Protein AF-A0A453S2B1-F1 (afdb_monomer_lite)

pLDDT: mean 84.28, std 10.95, range [45.28, 96.44]

Structure (mmCIF, N/CA/C/O backbone):
data_AF-A0A453S2B1-F1
#
_entry.id   AF-A0A453S2B1-F1
#
loop_
_atom_site.group_PDB
_atom_site.id
_atom_site.type_symbol
_atom_site.label_atom_id
_atom_site.label_alt_id
_atom_site.label_comp_id
_atom_site.label_asym_id
_atom_site.label_entity_id
_atom_site.label_seq_id
_atom_site.pdbx_PDB_ins_code
_atom_site.Cartn_x
_atom_site.Cartn_y
_atom_site.Cartn_z
_atom_site.occupancy
_atom_site.B_iso_or_equiv
_atom_site.auth_seq_id
_atom_site.auth_comp_id
_atom_site.auth_asym_id
_atom_site.auth_atom_id
_atom_site.pdbx_PDB_model_num
ATOM 1 N N . MET A 1 1 ? -32.111 -4.444 67.670 1.00 55.78 1 MET A N 1
ATOM 2 C CA . MET A 1 1 ? -31.820 -4.952 66.315 1.00 55.78 1 MET A CA 1
ATOM 3 C C . MET A 1 1 ? -30.456 -5.610 66.412 1.00 55.78 1 MET A C 1
ATOM 5 O O . MET A 1 1 ? -29.543 -4.936 66.865 1.00 55.78 1 MET A O 1
ATOM 9 N N . ASP A 1 2 ? -30.381 -6.913 66.157 1.00 78.00 2 ASP A N 1
ATOM 10 C CA . ASP A 1 2 ? -29.218 -7.758 66.465 1.00 78.00 2 ASP A CA 1
ATOM 11 C C . ASP A 1 2 ? -28.026 -7.463 65.533 1.00 78.00 2 ASP A C 1
ATOM 13 O O . ASP A 1 2 ? -28.225 -7.145 64.355 1.00 78.00 2 ASP A O 1
ATOM 17 N N . GLU A 1 3 ? -26.800 -7.535 66.048 1.00 75.06 3 GLU A N 1
ATOM 18 C CA . GLU A 1 3 ? -25.564 -7.152 65.339 1.00 75.06 3 GLU A CA 1
ATOM 19 C C . GLU A 1 3 ? -25.309 -8.058 64.119 1.00 75.06 3 GLU A C 1
ATOM 21 O O . GLU A 1 3 ? -24.915 -7.593 63.042 1.00 75.06 3 GLU A O 1
ATOM 26 N N . ASP A 1 4 ? -25.694 -9.330 64.233 1.00 77.88 4 ASP A N 1
ATOM 27 C CA . ASP A 1 4 ? -25.645 -10.312 63.149 1.00 77.88 4 ASP A CA 1
ATOM 28 C C . ASP A 1 4 ? -26.642 -10.002 62.021 1.00 77.88 4 ASP A C 1
ATOM 30 O O . ASP A 1 4 ? -26.318 -10.134 60.835 1.00 77.88 4 ASP A O 1
ATOM 34 N N . SER A 1 5 ? -27.837 -9.504 62.359 1.00 76.69 5 SER A N 1
ATOM 35 C CA . SER A 1 5 ? -28.835 -9.071 61.370 1.00 76.69 5 SER A CA 1
ATOM 36 C C . SER A 1 5 ? -28.344 -7.852 60.583 1.00 76.69 5 SER A C 1
ATOM 38 O O . SER A 1 5 ? -28.556 -7.761 59.368 1.00 76.69 5 SER A O 1
ATOM 40 N N . TRP A 1 6 ? -27.664 -6.918 61.254 1.00 76.06 6 TRP A N 1
ATOM 41 C CA . TRP A 1 6 ? -27.050 -5.755 60.612 1.00 76.06 6 TRP A CA 1
ATOM 42 C C . TRP A 1 6 ? -25.900 -6.151 59.684 1.00 76.06 6 TRP A C 1
ATOM 44 O O . TRP A 1 6 ? -25.873 -5.725 58.524 1.00 76.06 6 TRP A O 1
ATOM 54 N N . CYS A 1 7 ? -25.000 -7.024 60.141 1.00 79.31 7 CYS A N 1
ATOM 55 C CA . CYS A 1 7 ? -23.909 -7.556 59.324 1.00 79.31 7 CYS A CA 1
ATOM 56 C C . CYS A 1 7 ? -24.430 -8.291 58.080 1.00 79.31 7 CYS A C 1
ATOM 58 O O . CYS A 1 7 ? -23.902 -8.123 56.976 1.00 79.31 7 CYS A O 1
ATOM 60 N N . GLN A 1 8 ? -25.510 -9.063 58.219 1.00 77.38 8 GLN A N 1
ATOM 61 C CA . GLN A 1 8 ? -26.122 -9.775 57.102 1.00 77.38 8 GLN A CA 1
ATOM 62 C C . GLN A 1 8 ? -26.788 -8.822 56.094 1.00 77.38 8 GLN A C 1
ATOM 64 O O . GLN A 1 8 ? -26.677 -9.033 54.882 1.00 77.38 8 GLN A O 1
ATOM 69 N N . MET A 1 9 ? -27.436 -7.747 56.559 1.00 78.12 9 MET A N 1
ATOM 70 C CA . MET A 1 9 ? -27.972 -6.693 55.687 1.00 78.12 9 MET A CA 1
ATOM 71 C C . MET A 1 9 ? -26.870 -5.963 54.916 1.00 78.12 9 MET A C 1
ATOM 73 O O . MET A 1 9 ? -27.027 -5.725 53.715 1.00 78.12 9 MET A O 1
ATOM 77 N N . LEU A 1 10 ? -25.753 -5.642 55.573 1.00 76.75 10 LEU A N 1
ATOM 78 C CA . LEU A 1 10 ? -24.604 -4.995 54.935 1.00 76.75 10 LEU A CA 1
ATOM 79 C C . LEU A 1 10 ? -23.991 -5.887 53.852 1.00 76.75 10 LEU A C 1
ATOM 81 O O . LEU A 1 10 ? -23.791 -5.418 52.734 1.00 76.75 10 LEU A O 1
ATOM 85 N N . ARG A 1 11 ? -23.806 -7.186 54.127 1.00 77.00 11 ARG A N 1
ATOM 86 C CA . ARG A 1 11 ? -23.324 -8.162 53.131 1.00 77.00 11 ARG A CA 1
ATOM 87 C C . ARG A 1 11 ? -24.269 -8.308 51.936 1.00 77.00 11 ARG A C 1
ATOM 89 O O . ARG A 1 11 ? -23.821 -8.416 50.800 1.00 77.00 11 ARG A O 1
ATOM 96 N N . LYS A 1 12 ? -25.589 -8.287 52.158 1.00 78.06 12 LYS A N 1
ATOM 97 C CA . LYS A 1 12 ? -26.579 -8.320 51.064 1.00 78.06 12 LYS A CA 1
ATOM 98 C C . LYS A 1 12 ? -26.567 -7.041 50.224 1.00 78.06 12 LYS A C 1
ATOM 100 O O . LYS A 1 12 ? -26.821 -7.114 49.023 1.00 78.06 12 LYS A O 1
ATOM 105 N N . LYS A 1 13 ? -26.298 -5.881 50.835 1.00 77.00 13 LYS A N 1
ATOM 106 C CA . LYS A 1 13 ? -26.144 -4.610 50.113 1.00 77.00 13 LYS A CA 1
ATOM 107 C C . LYS A 1 13 ? -24.843 -4.568 49.315 1.00 77.00 13 LYS A C 1
ATOM 109 O O . LYS A 1 13 ? -24.899 -4.232 48.138 1.00 77.00 13 LYS A O 1
ATOM 114 N N . SER A 1 14 ? -23.713 -4.962 49.906 1.00 76.00 14 SER A N 1
ATOM 115 C CA . SER A 1 14 ? -22.420 -4.991 49.207 1.00 76.00 14 SER A CA 1
ATOM 116 C C . SER A 1 14 ? -22.425 -5.970 48.033 1.00 76.00 14 SER A C 1
ATOM 118 O O . SER A 1 14 ? -21.945 -5.640 46.958 1.00 76.00 14 SER A O 1
ATOM 120 N N . ALA A 1 15 ? -23.085 -7.122 48.181 1.00 79.31 15 ALA A N 1
ATOM 121 C CA . ALA A 1 15 ? -23.272 -8.094 47.106 1.00 79.31 15 ALA A CA 1
ATOM 122 C C . ALA A 1 15 ? -23.940 -7.507 45.847 1.00 79.31 15 ALA A C 1
ATOM 124 O O . ALA A 1 15 ? -23.671 -7.978 44.746 1.00 79.31 15 ALA A O 1
ATOM 125 N N . LYS A 1 16 ? -24.805 -6.494 45.998 1.00 81.75 16 LYS A N 1
ATOM 126 C CA . LYS A 1 16 ? -25.505 -5.817 44.893 1.00 81.75 16 LYS A CA 1
ATOM 127 C C . LYS A 1 16 ? -24.783 -4.565 44.386 1.00 81.75 16 LYS A C 1
ATOM 129 O O . LYS A 1 16 ? -25.280 -3.932 43.458 1.00 81.75 16 LYS A O 1
ATOM 134 N N . ALA A 1 17 ? -23.661 -4.188 44.998 1.00 84.38 17 ALA A N 1
ATOM 135 C CA . ALA A 1 17 ? -22.908 -3.012 44.593 1.00 84.38 17 ALA A CA 1
ATOM 136 C C . ALA A 1 17 ? -22.312 -3.208 43.186 1.00 84.38 17 ALA A C 1
ATOM 138 O O . ALA A 1 17 ? -21.922 -4.334 42.856 1.00 84.38 17 ALA A O 1
ATOM 139 N N . PRO A 1 18 ? -22.229 -2.139 42.370 1.00 87.38 18 PRO A N 1
ATOM 140 C CA . PRO A 1 18 ? -21.480 -2.140 41.116 1.00 87.38 18 PRO A CA 1
ATOM 141 C C . PRO A 1 18 ? -20.076 -2.722 41.306 1.00 87.38 18 PRO A C 1
ATOM 143 O O . PRO A 1 18 ? -19.357 -2.285 42.200 1.00 87.38 18 PRO A O 1
ATOM 146 N N . ALA A 1 19 ? -19.676 -3.685 40.474 1.00 87.94 19 ALA A N 1
ATOM 147 C CA . ALA A 1 19 ? -18.365 -4.327 40.596 1.00 87.94 19 ALA A CA 1
ATOM 148 C C . ALA A 1 19 ? -17.567 -4.323 39.292 1.00 87.94 19 ALA A C 1
ATOM 150 O O . ALA A 1 19 ? -16.383 -3.990 39.299 1.00 87.94 19 ALA A O 1
ATOM 151 N N . CYS A 1 20 ? -18.193 -4.666 38.167 1.00 90.44 20 CYS A N 1
ATOM 152 C CA . CYS A 1 20 ? -17.521 -4.659 36.872 1.00 90.44 20 CYS A CA 1
ATOM 153 C C . CYS A 1 20 ? -18.445 -4.201 35.744 1.00 90.44 20 CYS A C 1
ATOM 155 O O . CYS A 1 20 ? -19.669 -4.179 35.881 1.00 90.44 20 CYS A O 1
ATOM 157 N N . ILE A 1 21 ? -17.832 -3.802 34.633 1.00 91.94 21 ILE A N 1
ATOM 158 C CA . ILE A 1 21 ? -18.526 -3.472 33.391 1.00 91.94 21 ILE A CA 1
ATOM 159 C C . ILE A 1 21 ? -18.353 -4.660 32.449 1.00 91.94 21 ILE A C 1
ATOM 161 O O . ILE A 1 21 ? -17.235 -5.135 32.251 1.00 91.94 21 ILE A O 1
ATOM 165 N N . GLU A 1 22 ? -19.455 -5.122 31.876 1.00 89.75 22 GLU A N 1
ATOM 166 C CA . GLU A 1 22 ? -19.466 -6.117 30.810 1.00 89.75 22 GLU A CA 1
ATOM 167 C C . GLU A 1 22 ? -19.951 -5.452 29.523 1.00 89.75 22 GLU A C 1
ATOM 169 O O . GLU A 1 22 ? -21.008 -4.818 29.507 1.00 89.75 22 GLU A O 1
ATOM 174 N N . VAL A 1 23 ? -19.184 -5.609 28.446 1.00 89.00 23 VAL A N 1
ATOM 175 C CA . VAL A 1 23 ? -19.615 -5.231 27.099 1.00 89.00 23 VAL A CA 1
ATOM 176 C C . VAL A 1 23 ? -20.288 -6.438 26.466 1.00 89.00 23 VAL A C 1
ATOM 178 O O . VAL A 1 23 ? -19.690 -7.511 26.375 1.00 89.00 23 VAL A O 1
ATOM 181 N N . LEU A 1 24 ? -21.542 -6.262 26.070 1.00 84.56 24 LEU A N 1
ATOM 182 C CA . LEU A 1 24 ? -22.372 -7.348 25.579 1.00 84.56 24 LEU A CA 1
ATOM 183 C C . LEU A 1 24 ? -21.980 -7.708 24.148 1.00 84.56 24 LEU A C 1
ATOM 185 O O . LEU A 1 24 ? -21.836 -6.830 23.298 1.00 84.56 24 LEU A O 1
ATOM 189 N N . ARG A 1 25 ? -21.835 -9.010 23.893 1.00 77.50 25 ARG A N 1
ATOM 190 C CA . ARG A 1 25 ? -21.525 -9.558 22.565 1.00 77.50 25 ARG A CA 1
ATOM 191 C C . ARG A 1 25 ? -22.792 -10.085 21.905 1.00 77.50 25 ARG A C 1
ATOM 193 O O . ARG A 1 25 ? -23.673 -10.605 22.587 1.00 77.50 25 ARG A O 1
ATOM 200 N N . ASN A 1 26 ? -22.862 -10.051 20.575 1.00 68.56 26 ASN A N 1
ATOM 201 C CA . ASN A 1 26 ? -24.027 -10.571 19.839 1.00 68.56 26 ASN A CA 1
ATOM 202 C C . ASN A 1 26 ? -24.278 -12.075 20.104 1.00 68.56 26 ASN A C 1
ATOM 204 O O . ASN A 1 26 ? -25.409 -12.553 20.081 1.00 68.56 26 ASN A O 1
ATOM 208 N N . SER A 1 27 ? -23.233 -12.836 20.454 1.00 60.56 27 SER A N 1
ATOM 209 C CA . SER A 1 27 ? -23.362 -14.244 20.859 1.00 60.56 27 SER A CA 1
ATOM 210 C C . SER A 1 27 ? -24.164 -14.467 22.152 1.00 60.56 27 SER A C 1
ATOM 212 O O . SER A 1 27 ? -24.462 -15.616 22.473 1.00 60.56 27 SER A O 1
ATOM 214 N N . GLN A 1 28 ? -24.513 -13.403 22.887 1.00 56.16 28 GLN A N 1
ATOM 215 C CA . GLN A 1 28 ? -25.278 -13.451 24.140 1.00 56.16 28 GLN A CA 1
ATOM 216 C C . GLN A 1 28 ? -26.811 -13.365 23.945 1.00 56.16 28 GLN A C 1
ATOM 218 O O . GLN A 1 28 ? -27.552 -13.336 24.932 1.00 56.16 28 GLN A O 1
ATOM 223 N N . GLY A 1 29 ? -27.291 -13.391 22.692 1.00 50.53 29 GLY A N 1
ATOM 224 C CA . GLY A 1 29 ? -28.677 -13.720 22.336 1.00 50.53 29 GLY A CA 1
ATOM 225 C C . GLY A 1 29 ? -29.393 -12.681 21.464 1.00 50.53 29 GLY A C 1
ATOM 226 O O . GLY A 1 29 ? -29.207 -11.477 21.622 1.00 50.53 29 GLY A O 1
ATOM 227 N N . ASN A 1 30 ? -30.298 -13.170 20.604 1.00 57.97 30 ASN A N 1
ATOM 228 C CA . ASN A 1 30 ? -31.212 -12.387 19.748 1.00 57.97 30 ASN A CA 1
ATOM 229 C C . ASN A 1 30 ? -32.101 -11.377 20.515 1.00 57.97 30 ASN A C 1
ATOM 231 O O . ASN A 1 30 ? -32.771 -10.559 19.890 1.00 57.97 30 ASN A O 1
ATOM 235 N N . ASP A 1 31 ? -32.115 -11.420 21.851 1.00 59.22 31 ASP A N 1
ATOM 236 C CA . ASP A 1 31 ? -32.952 -10.606 22.741 1.00 59.22 31 ASP A CA 1
ATOM 237 C C . ASP A 1 31 ? -32.774 -9.088 22.561 1.00 59.22 31 ASP A C 1
ATOM 239 O O . ASP A 1 31 ? -33.706 -8.324 22.818 1.00 59.22 31 ASP A O 1
ATOM 243 N N . LEU A 1 32 ? -31.591 -8.633 22.139 1.00 65.31 32 LEU A N 1
ATOM 244 C CA . LEU A 1 32 ? -31.270 -7.206 21.997 1.00 65.31 32 LEU A CA 1
ATOM 245 C C . LEU A 1 32 ? -31.274 -6.710 20.544 1.00 65.31 32 LEU A C 1
ATOM 247 O O . LEU A 1 32 ? -31.108 -5.513 20.338 1.00 65.31 32 LEU A O 1
ATOM 251 N N . ALA A 1 33 ? -31.477 -7.602 19.561 1.00 64.19 33 ALA A N 1
ATOM 252 C CA . ALA A 1 33 ? -31.461 -7.285 18.127 1.00 64.19 33 ALA A CA 1
ATOM 253 C C . ALA A 1 33 ? -30.270 -6.393 17.699 1.00 64.19 33 ALA A C 1
ATOM 255 O O . ALA A 1 33 ? -30.431 -5.456 16.919 1.00 64.19 33 ALA A O 1
ATOM 256 N N . ILE A 1 34 ? -29.075 -6.664 18.240 1.00 67.69 34 ILE A N 1
ATOM 257 C CA . ILE A 1 34 ? -27.869 -5.875 17.961 1.00 67.69 34 ILE A CA 1
ATOM 258 C C . ILE A 1 34 ? -27.392 -6.182 16.537 1.00 67.69 34 ILE A C 1
ATOM 260 O O . ILE A 1 34 ? -27.190 -7.343 16.173 1.00 67.69 34 ILE A O 1
ATOM 264 N N . ASP A 1 35 ? -27.191 -5.136 15.736 1.00 67.81 35 ASP A N 1
ATOM 265 C CA . ASP A 1 35 ? -26.682 -5.225 14.363 1.00 67.81 35 ASP A CA 1
ATOM 266 C C . ASP A 1 35 ? -25.168 -5.510 14.353 1.00 67.81 35 ASP A C 1
ATOM 268 O O . ASP A 1 35 ? -24.345 -4.622 14.127 1.00 67.81 35 ASP A O 1
ATOM 272 N N . GLY A 1 36 ? -24.797 -6.755 14.670 1.00 70.38 36 GLY A N 1
ATOM 273 C CA . GLY A 1 36 ? -23.414 -7.239 14.669 1.00 70.38 36 GLY A CA 1
ATOM 274 C C . GLY A 1 36 ? -22.707 -7.175 16.027 1.00 70.38 36 GLY A C 1
ATOM 275 O O . GLY A 1 36 ? -23.283 -6.805 17.044 1.00 70.38 36 GLY A O 1
ATOM 276 N N . ASP A 1 37 ? -21.438 -7.589 16.050 1.00 75.62 37 ASP A N 1
ATOM 277 C CA . ASP A 1 37 ? -20.583 -7.556 17.243 1.00 75.62 37 ASP A CA 1
ATOM 278 C C . ASP A 1 37 ? -19.309 -6.765 16.955 1.00 75.62 37 ASP A C 1
ATOM 280 O O . ASP A 1 37 ? -18.757 -6.822 15.848 1.00 75.62 37 ASP A O 1
ATOM 284 N N . VAL A 1 38 ? -18.819 -6.042 17.960 1.00 79.00 38 VAL A N 1
ATOM 285 C CA . VAL A 1 38 ? -17.515 -5.396 17.847 1.00 79.00 38 VAL A CA 1
ATOM 286 C C . VAL A 1 38 ? -16.454 -6.487 17.973 1.00 79.00 38 VAL A C 1
ATOM 288 O O . VAL A 1 38 ? -16.475 -7.257 18.933 1.00 79.00 38 VAL A O 1
ATOM 291 N N . PRO A 1 39 ? -15.491 -6.574 17.041 1.00 83.19 39 PRO A N 1
ATOM 292 C CA . PRO A 1 39 ? -14.480 -7.623 17.040 1.00 83.19 39 PRO A CA 1
ATOM 293 C C . PRO A 1 39 ? -13.377 -7.331 18.073 1.00 83.19 39 PRO A C 1
ATOM 295 O O . PRO A 1 39 ? -12.204 -7.196 17.725 1.00 83.19 39 PRO A O 1
ATOM 298 N N . PHE A 1 40 ? -13.745 -7.214 19.350 1.00 84.38 40 PHE A N 1
ATOM 299 C CA . PHE A 1 40 ? -12.795 -7.038 20.442 1.00 84.38 40 PHE A CA 1
ATOM 300 C C . PHE A 1 40 ? -11.788 -8.185 20.474 1.00 84.38 40 PHE A C 1
ATOM 302 O O . PHE A 1 40 ? -12.128 -9.340 20.213 1.00 84.38 40 PHE A O 1
ATOM 309 N N . GLU A 1 41 ? -10.543 -7.834 20.785 1.00 85.62 41 GLU A N 1
ATOM 310 C CA . GLU A 1 41 ? -9.388 -8.731 20.888 1.00 85.62 41 GLU A CA 1
ATOM 311 C C . GLU A 1 41 ? -9.025 -9.423 19.563 1.00 85.62 41 GLU A C 1
ATOM 313 O O . GLU A 1 41 ? -8.238 -10.369 19.543 1.00 85.62 41 GLU A O 1
ATOM 318 N N . LYS A 1 42 ? -9.567 -8.941 18.436 1.00 88.62 42 LYS A N 1
ATOM 319 C CA . LYS A 1 42 ? -9.271 -9.454 17.096 1.00 88.62 42 LYS A CA 1
ATOM 320 C C . LYS A 1 42 ? -8.468 -8.455 16.269 1.00 88.62 42 LYS A C 1
ATOM 322 O O . LYS A 1 42 ? -8.436 -7.249 16.529 1.00 88.62 42 LYS A O 1
ATOM 327 N N . VAL A 1 43 ? -7.846 -8.998 15.225 1.00 91.75 43 VAL A N 1
ATOM 328 C CA . VAL A 1 43 ? -7.200 -8.232 14.160 1.00 91.75 43 VAL A CA 1
ATOM 329 C C . VAL A 1 43 ? -8.169 -8.111 12.987 1.00 91.75 43 VAL A C 1
ATOM 331 O O . VAL A 1 43 ? -8.620 -9.120 12.446 1.00 91.75 43 VAL A O 1
ATOM 334 N N . ILE A 1 44 ? -8.468 -6.884 12.577 1.00 92.44 44 ILE A N 1
ATOM 335 C CA . ILE A 1 44 ? -9.357 -6.564 11.454 1.00 92.44 44 ILE A CA 1
ATOM 336 C C . ILE A 1 44 ? -8.628 -5.730 10.405 1.00 92.44 44 ILE A C 1
ATOM 338 O O . ILE A 1 44 ? -7.637 -5.073 10.708 1.00 92.44 44 ILE A O 1
ATOM 342 N N . ALA A 1 45 ? -9.098 -5.764 9.160 1.00 92.56 45 ALA A N 1
ATOM 343 C CA . ALA A 1 45 ? -8.574 -4.898 8.108 1.00 92.56 45 ALA A CA 1
ATOM 344 C C . ALA A 1 45 ? -9.170 -3.485 8.206 1.00 92.56 45 ALA A C 1
ATOM 346 O O . ALA A 1 45 ? -10.291 -3.309 8.688 1.00 92.56 45 ALA A O 1
ATOM 347 N N . ALA A 1 46 ? -8.433 -2.490 7.721 1.00 92.19 46 ALA A N 1
ATOM 348 C CA . ALA A 1 46 ? -8.928 -1.130 7.597 1.00 92.19 46 ALA A CA 1
ATOM 349 C C . ALA A 1 46 ? -10.191 -1.080 6.718 1.00 92.19 46 ALA A C 1
ATOM 351 O O . ALA A 1 46 ? -10.296 -1.793 5.716 1.00 92.19 46 ALA A O 1
ATOM 352 N N . GLY A 1 47 ? -11.155 -0.250 7.111 1.00 89.31 47 GLY A N 1
ATOM 353 C CA . GLY A 1 47 ? -12.474 -0.183 6.478 1.00 89.31 47 GLY A CA 1
ATOM 354 C C . GLY A 1 47 ? -13.480 -1.210 6.995 1.00 89.31 47 GLY A C 1
ATOM 355 O O . GLY A 1 47 ? -14.541 -1.369 6.401 1.00 89.31 47 GLY A O 1
ATOM 356 N N . TYR A 1 48 ? -13.172 -1.923 8.082 1.00 88.31 48 TYR A N 1
ATOM 357 C CA . TYR A 1 48 ? -14.109 -2.861 8.695 1.00 88.31 48 TYR A CA 1
ATOM 358 C C . TYR A 1 48 ? -15.417 -2.173 9.114 1.00 88.31 48 TYR A C 1
ATOM 360 O O . TYR A 1 48 ? -15.405 -1.161 9.823 1.00 88.31 48 TYR A O 1
ATOM 368 N N . ASN A 1 49 ? -16.539 -2.785 8.737 1.00 84.38 49 ASN A N 1
ATOM 369 C CA . ASN A 1 49 ? -17.872 -2.343 9.131 1.00 84.38 49 ASN A CA 1
ATOM 370 C C . ASN A 1 4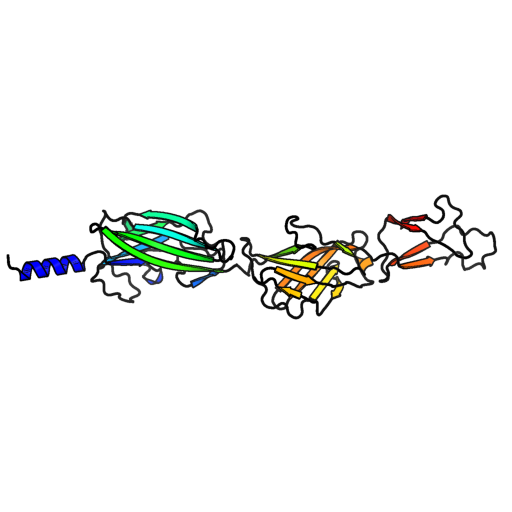9 ? -18.135 -2.726 10.589 1.00 84.38 49 ASN A C 1
ATOM 372 O O . ASN A 1 49 ? -18.305 -3.898 10.919 1.00 84.38 49 ASN A O 1
ATOM 376 N N . HIS A 1 50 ? -18.140 -1.729 11.466 1.00 83.69 50 HIS A N 1
ATOM 377 C CA . HIS A 1 50 ? -18.471 -1.904 12.876 1.00 83.69 50 HIS A CA 1
ATOM 378 C C . HIS A 1 50 ? -19.991 -1.942 13.089 1.00 83.69 50 HIS A C 1
ATOM 380 O O . HIS A 1 50 ? -20.727 -1.377 12.276 1.00 83.69 50 HIS A O 1
ATOM 386 N N . PRO A 1 51 ? -20.476 -2.552 14.186 1.00 83.06 51 PRO A N 1
ATOM 387 C CA . P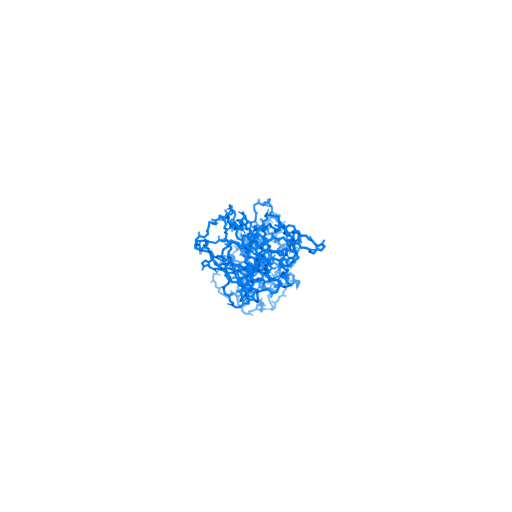RO A 1 51 ? -21.879 -2.422 14.562 1.00 83.06 51 PRO A CA 1
ATOM 388 C C . PRO A 1 51 ? -22.235 -0.953 14.814 1.00 83.06 51 PRO A C 1
ATOM 390 O O . PRO A 1 51 ? -21.378 -0.135 15.165 1.00 83.06 51 PRO A O 1
ATOM 393 N N . ARG A 1 52 ? -23.513 -0.609 14.654 1.00 83.75 52 ARG A N 1
ATOM 394 C CA . ARG A 1 52 ? -24.010 0.758 14.902 1.00 83.75 52 ARG A CA 1
ATOM 395 C C . ARG A 1 52 ? -23.933 1.140 16.376 1.00 83.75 52 ARG A C 1
ATOM 397 O O . ARG A 1 52 ? -23.713 2.299 16.724 1.00 83.75 52 ARG A O 1
ATOM 404 N N . GLU A 1 53 ? -24.106 0.153 17.246 1.00 86.81 53 GLU A N 1
ATOM 405 C CA . GLU A 1 53 ? -24.224 0.360 18.679 1.00 86.81 53 GLU A CA 1
ATOM 406 C C . GLU A 1 53 ? -23.331 -0.610 19.445 1.00 86.81 53 GLU A C 1
ATOM 408 O O . GLU A 1 53 ? -23.184 -1.775 19.081 1.00 86.81 53 GLU A O 1
ATOM 413 N N . ILE A 1 54 ? -22.744 -0.112 20.530 1.00 89.12 54 ILE A N 1
ATOM 414 C CA . ILE A 1 54 ? -22.108 -0.926 21.560 1.00 89.12 54 ILE A CA 1
ATOM 415 C C . ILE A 1 54 ? -22.983 -0.852 22.797 1.00 89.12 54 ILE A C 1
ATOM 417 O O . ILE A 1 54 ? -23.312 0.242 23.260 1.00 89.12 54 ILE A O 1
ATOM 421 N N . ILE A 1 55 ? -23.322 -2.009 23.357 1.00 89.44 55 ILE A N 1
ATOM 422 C CA . ILE A 1 55 ? -24.118 -2.090 24.577 1.00 89.44 55 ILE A CA 1
ATOM 423 C C . ILE A 1 55 ? -23.244 -2.614 25.708 1.00 89.44 55 ILE A C 1
ATOM 425 O O . ILE A 1 55 ? -22.580 -3.640 25.576 1.00 89.44 55 ILE A O 1
ATOM 429 N N . ALA A 1 56 ? -23.256 -1.911 26.834 1.00 91.62 56 ALA A N 1
ATOM 430 C CA . ALA A 1 56 ? -22.573 -2.322 28.048 1.00 91.62 56 ALA A CA 1
ATOM 431 C C . ALA A 1 56 ? -23.534 -2.339 29.240 1.00 91.62 56 ALA A C 1
ATOM 433 O O . ALA A 1 56 ? -24.544 -1.632 29.268 1.00 91.62 56 ALA A O 1
ATOM 434 N N . VAL A 1 57 ? -23.207 -3.150 30.241 1.00 91.50 57 VAL A N 1
ATOM 435 C CA . VAL A 1 57 ? -23.949 -3.263 31.499 1.00 91.50 57 VAL A CA 1
ATOM 436 C C . VAL A 1 57 ? -23.000 -3.245 32.682 1.00 91.50 57 VAL A C 1
ATOM 438 O O . VAL A 1 57 ? -21.834 -3.623 32.582 1.00 91.50 57 VAL A O 1
ATOM 441 N N . ILE A 1 58 ? -23.523 -2.833 33.832 1.00 91.56 58 ILE A N 1
ATOM 442 C CA . ILE A 1 58 ? -22.820 -2.942 35.107 1.00 91.56 58 ILE A CA 1
ATOM 443 C C . ILE A 1 58 ? -23.284 -4.224 35.793 1.00 91.56 58 ILE A C 1
ATOM 445 O O . ILE A 1 58 ? -24.485 -4.433 36.003 1.00 91.56 58 ILE A O 1
ATOM 449 N N . ARG A 1 59 ? -22.328 -5.070 36.172 1.00 89.88 59 ARG A N 1
ATOM 450 C CA . ARG A 1 59 ? -22.572 -6.291 36.935 1.00 89.88 59 ARG A CA 1
ATOM 451 C C . ARG A 1 59 ? -22.296 -6.061 38.423 1.00 89.88 59 ARG A C 1
ATOM 453 O O . ARG A 1 59 ? -21.307 -5.402 38.767 1.00 89.88 59 ARG A O 1
ATOM 460 N N . PRO A 1 60 ? -23.162 -6.578 39.310 1.00 89.19 60 PRO A N 1
ATOM 461 C CA . PRO A 1 60 ? -22.945 -6.517 40.746 1.00 89.19 60 PRO A CA 1
ATOM 462 C C . PRO A 1 60 ? -21.875 -7.517 41.206 1.00 89.19 60 PRO A C 1
ATOM 464 O O . PRO A 1 60 ? -21.564 -8.476 40.502 1.00 89.19 60 PRO A O 1
ATOM 467 N N . GLN A 1 61 ? -21.350 -7.340 42.418 1.00 83.44 61 GLN A N 1
ATOM 468 C CA . GLN A 1 61 ? -20.279 -8.189 42.961 1.00 83.44 61 GLN A CA 1
ATOM 469 C C . GLN A 1 61 ? -20.661 -9.669 43.121 1.00 83.44 61 GLN A C 1
ATOM 471 O O . GLN A 1 61 ? -19.803 -10.545 43.065 1.00 83.44 61 GLN A O 1
ATOM 476 N N . ASN A 1 62 ? -21.946 -9.963 43.314 1.00 80.75 62 ASN A N 1
ATOM 477 C CA . ASN A 1 62 ? -22.457 -11.328 43.416 1.00 80.75 62 ASN A CA 1
ATOM 478 C C . ASN A 1 62 ? -22.801 -11.977 42.069 1.00 80.75 62 ASN A C 1
ATOM 480 O O . ASN A 1 62 ? -23.329 -13.092 42.064 1.00 80.75 62 ASN A O 1
ATOM 484 N N . ALA A 1 63 ? -22.551 -11.295 40.950 1.00 76.12 63 ALA A N 1
ATOM 485 C CA . ALA A 1 63 ? -22.687 -11.901 39.641 1.00 76.12 63 ALA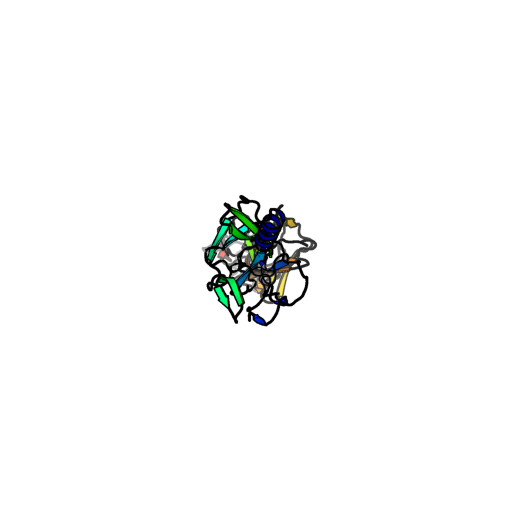 A CA 1
ATOM 486 C C . ALA A 1 63 ? -21.638 -13.009 39.512 1.00 76.12 63 ALA A C 1
ATOM 488 O O . ALA A 1 63 ? -20.437 -12.753 39.461 1.00 76.12 63 ALA A O 1
ATOM 489 N N . THR A 1 64 ? -22.087 -14.260 39.468 1.00 61.88 64 THR A N 1
ATOM 490 C CA . THR A 1 64 ? -21.226 -15.352 39.018 1.00 61.88 64 THR A CA 1
ATOM 491 C C . THR A 1 64 ? -21.014 -15.127 37.528 1.00 61.88 64 THR A C 1
ATOM 493 O O . THR A 1 64 ? -21.994 -15.044 36.790 1.00 61.88 64 THR A O 1
ATOM 496 N N . THR A 1 65 ? -19.767 -14.975 37.082 1.00 53.72 65 THR A N 1
ATOM 497 C CA . THR A 1 65 ? -19.412 -14.875 35.661 1.00 53.72 65 THR A CA 1
ATOM 498 C C . THR A 1 65 ? -19.779 -16.184 34.959 1.00 53.72 65 THR A C 1
ATOM 500 O O . THR A 1 65 ? -18.954 -17.073 34.777 1.00 53.72 65 THR A O 1
ATOM 503 N N . CYS A 1 66 ? -21.057 -16.354 34.622 1.00 45.28 66 CYS A N 1
ATOM 504 C CA . CYS A 1 66 ? -21.538 -17.502 33.874 1.00 45.28 66 CYS A CA 1
ATOM 505 C C . CYS A 1 66 ? -21.234 -17.280 32.397 1.00 45.28 66 CYS A C 1
ATOM 507 O O . CYS A 1 66 ? -21.778 -16.382 31.761 1.00 45.28 66 CYS A O 1
ATOM 509 N N . SER A 1 67 ? -20.386 -18.150 31.856 1.00 46.97 67 SER A N 1
ATOM 510 C CA . SER A 1 67 ? -20.055 -18.312 30.438 1.00 46.97 67 SER A CA 1
ATOM 511 C C . SER A 1 67 ? -21.223 -18.865 29.604 1.00 46.97 67 SER A C 1
ATOM 513 O O . SER A 1 67 ? -21.017 -19.613 28.649 1.00 46.97 67 SER A O 1
ATOM 515 N N . THR A 1 68 ? -22.467 -18.551 29.968 1.00 48.75 68 THR A N 1
ATOM 516 C CA . THR A 1 68 ? -23.651 -18.976 29.221 1.00 48.75 68 THR A CA 1
ATOM 517 C C . THR A 1 68 ? -23.958 -17.962 28.126 1.00 48.75 68 THR A C 1
ATOM 519 O O . THR A 1 68 ? -23.957 -16.761 28.373 1.00 48.75 68 THR A O 1
ATOM 522 N N . SER A 1 69 ? -24.289 -18.439 26.926 1.00 53.50 69 SER A N 1
ATOM 523 C CA . SER A 1 69 ? -24.675 -17.634 25.753 1.00 53.50 69 SER A CA 1
ATOM 524 C C . SER A 1 69 ? -26.001 -16.869 25.906 1.00 53.50 69 SER A C 1
ATOM 526 O O . SER A 1 69 ? -26.540 -16.374 24.924 1.00 53.50 69 SER A O 1
ATOM 528 N N . LEU A 1 70 ? -26.565 -16.814 27.113 1.00 62.59 70 LEU A N 1
ATOM 529 C CA . LEU A 1 70 ? -27.817 -16.141 27.432 1.00 62.59 70 LEU A CA 1
ATOM 530 C C . LEU A 1 70 ? -27.545 -15.043 2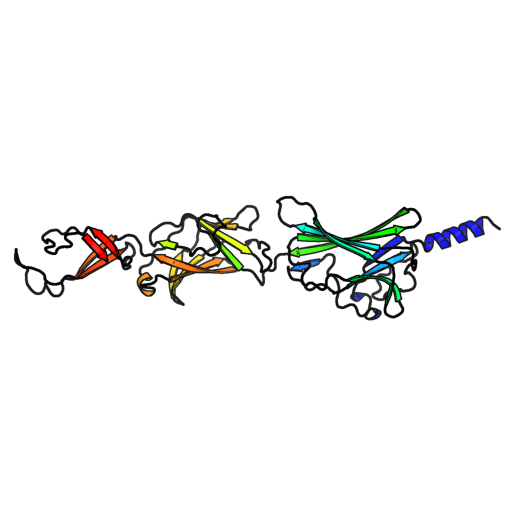8.452 1.00 62.59 70 LEU A C 1
ATOM 532 O O . LEU A 1 70 ? -26.932 -15.274 29.496 1.00 62.59 70 LEU A O 1
ATOM 536 N N . LEU A 1 71 ? -28.039 -13.852 28.146 1.00 70.62 71 LEU A N 1
ATOM 537 C CA . LEU A 1 71 ? -27.886 -12.674 28.979 1.00 70.62 71 LEU A CA 1
ATOM 538 C C . LEU A 1 71 ? -28.671 -12.824 30.296 1.00 70.62 71 LEU A C 1
ATOM 540 O O . LEU A 1 71 ? -29.900 -12.730 30.311 1.00 70.62 71 LEU A O 1
ATOM 544 N N . ASP A 1 72 ? -27.982 -13.041 31.426 1.00 74.88 72 ASP A N 1
ATOM 545 C CA . ASP A 1 72 ? -28.651 -13.116 32.735 1.00 74.88 72 ASP A CA 1
ATOM 546 C C . ASP A 1 72 ? -29.078 -11.713 33.200 1.00 74.88 72 ASP A C 1
ATOM 548 O O . ASP A 1 72 ? -28.296 -10.925 33.746 1.00 74.88 72 ASP A O 1
ATOM 552 N N . LYS A 1 73 ? -30.359 -11.406 32.970 1.00 78.25 73 LYS A N 1
ATOM 553 C CA . LYS A 1 73 ? -31.013 -10.129 33.299 1.00 78.25 73 LYS A CA 1
ATOM 554 C C . LYS A 1 73 ? -31.101 -9.874 34.811 1.00 78.25 73 LYS A C 1
ATOM 556 O O . LYS A 1 73 ? -31.356 -8.740 35.216 1.00 78.25 73 LYS A O 1
ATOM 561 N N . ARG A 1 74 ? -30.907 -10.896 35.662 1.00 79.56 74 ARG A N 1
ATOM 562 C CA . ARG A 1 74 ? -31.006 -10.768 37.132 1.00 79.56 74 ARG A CA 1
ATOM 563 C C . ARG A 1 74 ? -29.827 -10.012 37.731 1.00 79.56 74 ARG A C 1
ATOM 565 O O . ARG A 1 74 ? -29.985 -9.367 38.765 1.00 79.56 74 ARG A O 1
ATOM 572 N N . TYR A 1 75 ? -28.675 -10.064 37.069 1.00 84.06 75 TYR A N 1
ATOM 573 C CA . TYR A 1 75 ? -27.428 -9.462 37.532 1.00 84.06 75 TYR A CA 1
ATOM 574 C C . TYR A 1 75 ? -27.073 -8.212 36.725 1.00 84.06 75 TYR A C 1
ATOM 576 O O . TYR A 1 75 ? -25.940 -8.067 36.281 1.00 84.06 75 TYR A O 1
ATOM 584 N N . ILE A 1 76 ? -28.037 -7.323 36.493 1.00 86.94 76 ILE A N 1
ATOM 585 C CA . ILE A 1 76 ? -27.793 -6.002 35.896 1.00 86.94 76 ILE A CA 1
ATOM 586 C C . ILE A 1 76 ? -28.120 -4.951 36.949 1.00 86.94 76 ILE A C 1
ATOM 588 O O . ILE A 1 76 ? -29.228 -4.937 37.494 1.00 86.94 76 ILE A O 1
ATOM 592 N N . VAL A 1 77 ? -27.154 -4.084 37.248 1.00 87.38 77 VAL A N 1
ATOM 593 C CA . VAL A 1 77 ? -27.377 -2.950 38.147 1.00 87.38 77 VAL A CA 1
ATOM 594 C C . VAL A 1 77 ? -28.249 -1.914 37.439 1.00 87.38 77 VAL A C 1
ATOM 596 O O . VAL A 1 77 ? -27.965 -1.507 36.316 1.00 87.38 77 VAL A O 1
ATOM 599 N N . LYS A 1 78 ? -29.319 -1.492 38.115 1.00 87.75 78 LYS A N 1
ATOM 600 C CA . LYS A 1 78 ? -30.273 -0.484 37.646 1.00 87.75 78 LYS A CA 1
ATOM 601 C C . LYS A 1 78 ? -30.175 0.711 38.592 1.00 87.75 78 LYS A C 1
ATOM 603 O O . LYS A 1 78 ? -30.803 0.697 39.647 1.00 87.75 78 LYS A O 1
ATOM 608 N N . ASP A 1 79 ? -29.314 1.666 38.265 1.00 85.88 79 ASP A N 1
ATOM 609 C CA . ASP A 1 79 ? -29.129 2.900 39.035 1.00 85.88 79 ASP A CA 1
ATOM 610 C C . ASP A 1 79 ? -29.088 4.083 38.062 1.00 85.88 79 ASP A C 1
ATOM 612 O O . ASP A 1 79 ? -28.089 4.288 37.373 1.00 85.88 79 ASP A O 1
ATOM 616 N N . ASP A 1 80 ? -30.191 4.831 37.993 1.00 84.44 80 ASP A N 1
ATOM 617 C CA . ASP A 1 80 ? -30.394 5.935 37.043 1.00 84.44 80 ASP A CA 1
ATOM 618 C C . ASP A 1 80 ? -29.502 7.158 37.330 1.00 84.44 80 ASP A C 1
ATOM 620 O O . ASP A 1 80 ? -29.370 8.046 36.480 1.00 84.44 80 ASP A O 1
ATOM 624 N N . ASP A 1 81 ? -28.848 7.186 38.497 1.00 87.75 81 ASP A N 1
ATOM 625 C CA . ASP A 1 81 ? -27.881 8.220 38.868 1.00 87.75 81 ASP A CA 1
ATOM 626 C C . ASP A 1 81 ? -26.470 7.926 38.323 1.00 87.75 81 ASP A C 1
ATOM 628 O O . ASP A 1 81 ? -25.610 8.808 38.331 1.00 87.75 81 ASP A O 1
ATOM 632 N N . LEU A 1 82 ? -26.205 6.700 37.851 1.00 91.06 82 LEU A N 1
ATOM 633 C CA . LEU A 1 82 ? -24.903 6.329 37.299 1.00 91.06 82 LEU A CA 1
ATOM 634 C C . LEU A 1 82 ? -24.790 6.701 35.822 1.00 91.06 82 LEU A C 1
ATOM 636 O O . LEU A 1 82 ? -25.627 6.345 34.995 1.00 91.06 82 LEU A O 1
ATOM 640 N N . GLU A 1 83 ? -23.666 7.310 35.463 1.00 94.38 83 GLU A N 1
ATOM 641 C CA . GLU A 1 83 ? -23.288 7.566 34.076 1.00 94.38 83 GLU A CA 1
ATOM 642 C C . GLU A 1 83 ? -22.063 6.737 33.697 1.00 94.38 83 GLU A C 1
ATOM 644 O O . GLU A 1 83 ? -21.074 6.676 34.433 1.00 94.38 83 GLU A O 1
ATOM 649 N N . MET A 1 84 ? -22.125 6.109 32.523 1.00 96.06 84 MET A N 1
ATOM 650 C CA . MET A 1 84 ? -20.998 5.407 31.926 1.00 96.06 84 MET A CA 1
ATOM 651 C C . MET A 1 84 ? -20.390 6.256 30.819 1.00 96.06 84 MET A C 1
ATOM 653 O O . MET A 1 84 ? -21.082 6.691 29.898 1.00 96.06 84 MET A O 1
ATOM 657 N N . ALA A 1 85 ? -19.080 6.458 30.890 1.00 96.06 85 ALA A N 1
ATOM 658 C CA . ALA A 1 85 ? -18.294 7.032 29.814 1.00 96.06 85 ALA A CA 1
ATOM 659 C C . ALA A 1 85 ? -17.692 5.916 28.953 1.00 96.06 85 ALA A C 1
ATOM 661 O O . ALA A 1 85 ? -17.092 4.989 29.496 1.00 96.06 85 ALA A O 1
ATOM 662 N N . MET A 1 86 ? -17.808 6.041 27.631 1.00 95.06 86 MET A N 1
ATOM 663 C CA . MET A 1 86 ? -17.036 5.271 26.657 1.00 95.06 86 MET A CA 1
ATOM 664 C C . MET A 1 86 ? -16.049 6.208 25.969 1.00 95.06 86 MET A C 1
ATOM 666 O O . MET A 1 86 ? -16.457 7.195 25.352 1.00 95.06 86 MET A O 1
ATOM 670 N N . GLU A 1 87 ? -14.765 5.886 26.065 1.00 94.62 87 GLU A N 1
ATOM 671 C CA . GLU A 1 87 ? -13.665 6.587 25.408 1.00 94.62 87 GLU A CA 1
ATOM 672 C C . GLU A 1 87 ? -12.959 5.640 24.438 1.00 94.62 87 GLU A C 1
ATOM 674 O O . GLU A 1 87 ? -12.680 4.494 24.783 1.00 94.62 87 GLU A O 1
ATOM 679 N N . ILE A 1 88 ? -12.659 6.116 23.231 1.00 92.50 88 ILE A N 1
ATOM 680 C CA . ILE A 1 88 ? -11.906 5.355 22.234 1.00 92.50 88 ILE A CA 1
ATOM 681 C C . ILE A 1 88 ? -10.623 6.107 21.930 1.00 92.50 88 ILE A C 1
ATOM 683 O O . ILE A 1 88 ? -10.652 7.254 21.475 1.00 92.50 88 ILE A O 1
ATOM 687 N N . TYR A 1 89 ? -9.503 5.441 22.168 1.00 92.56 89 TYR A N 1
ATOM 688 C CA . TYR A 1 89 ? -8.174 5.945 21.874 1.00 92.56 89 TYR A CA 1
ATOM 689 C C . TYR A 1 89 ? -7.587 5.185 20.693 1.00 92.56 89 TYR A C 1
ATOM 691 O O . TYR A 1 89 ? -7.593 3.958 20.683 1.00 92.56 89 TYR A O 1
ATOM 699 N N . HIS A 1 90 ? -7.048 5.906 19.717 1.00 91.69 90 HIS A N 1
ATOM 700 C CA . HIS A 1 90 ? -6.290 5.330 18.612 1.00 91.69 90 HIS A CA 1
ATOM 701 C C . HIS A 1 90 ? -4.801 5.544 18.851 1.00 91.69 90 HIS A C 1
ATOM 703 O O . HIS A 1 90 ? -4.343 6.674 19.020 1.00 91.69 90 HIS A O 1
ATOM 709 N N . LEU A 1 91 ? -4.052 4.449 18.874 1.00 90.50 91 LEU A N 1
ATOM 710 C CA . LEU A 1 91 ? -2.601 4.435 18.855 1.00 90.50 91 LEU A CA 1
ATOM 711 C C . LEU A 1 91 ? -2.146 4.067 17.434 1.00 90.50 91 LEU A C 1
ATOM 713 O O . LEU A 1 91 ? -2.295 2.903 17.041 1.00 90.50 91 LEU A O 1
ATOM 717 N N . PRO A 1 92 ? -1.613 5.027 16.656 1.00 84.38 92 PRO A N 1
ATOM 718 C CA . PRO A 1 92 ? -1.109 4.757 15.316 1.00 84.38 92 PRO A CA 1
ATOM 719 C C . PRO A 1 92 ? 0.003 3.704 15.334 1.00 84.38 92 PRO A C 1
ATOM 721 O O . PRO A 1 92 ? 0.800 3.650 16.268 1.00 84.38 92 PRO A O 1
ATOM 724 N N . GLY A 1 93 ? 0.088 2.894 14.276 1.00 68.75 93 GLY A N 1
ATOM 725 C CA . GLY A 1 93 ? 1.185 1.933 14.106 1.00 68.75 93 GLY A CA 1
ATOM 726 C C . GLY A 1 93 ? 2.543 2.565 13.754 1.00 68.75 93 GLY A C 1
ATOM 727 O O . GLY A 1 93 ? 3.556 1.871 13.797 1.00 68.75 93 GLY A O 1
ATOM 728 N N . SER A 1 94 ? 2.578 3.858 13.401 1.00 63.47 94 SER A N 1
ATOM 729 C CA . SER A 1 94 ? 3.807 4.587 13.044 1.00 63.47 94 SER A CA 1
ATOM 730 C C . SER A 1 94 ? 4.593 5.040 14.283 1.00 63.47 94 SER A C 1
ATOM 732 O O . SER A 1 94 ? 4.011 5.406 15.305 1.00 63.47 94 SER A O 1
ATOM 734 N N . LYS A 1 95 ? 5.930 5.035 14.183 1.00 57.00 95 LYS A N 1
ATOM 735 C CA . LYS A 1 95 ? 6.866 5.418 15.257 1.00 57.00 95 LYS A CA 1
ATOM 736 C C . LYS A 1 95 ? 6.973 6.929 15.477 1.00 57.00 95 LYS A C 1
ATOM 738 O O . LYS A 1 95 ? 7.542 7.347 16.488 1.00 57.00 95 LYS A O 1
ATOM 743 N N . ASP A 1 96 ? 6.414 7.736 14.582 1.00 50.41 96 ASP A N 1
ATOM 744 C CA . ASP A 1 96 ? 6.456 9.189 14.695 1.00 50.41 96 ASP A CA 1
ATOM 745 C C . ASP A 1 96 ? 5.436 9.656 15.742 1.00 50.41 96 ASP A C 1
ATOM 747 O O . ASP A 1 96 ? 4.290 9.970 15.443 1.00 50.41 96 ASP A O 1
ATOM 751 N N . HIS A 1 97 ? 5.891 9.701 16.998 1.00 53.16 97 HIS A N 1
ATOM 752 C CA . HIS A 1 97 ? 5.174 10.183 18.185 1.00 53.16 97 HIS A CA 1
ATOM 753 C C . HIS A 1 97 ? 3.989 9.291 18.617 1.00 53.16 97 HIS A C 1
ATOM 755 O O . HIS A 1 97 ? 2.829 9.627 18.367 1.00 53.16 97 HIS A O 1
ATOM 761 N N . PRO A 1 98 ? 4.241 8.192 19.359 1.00 63.47 98 PRO A N 1
ATOM 762 C CA . PRO A 1 98 ? 3.213 7.244 19.785 1.00 63.47 98 PRO A CA 1
ATOM 763 C C . PRO A 1 98 ? 2.414 7.805 20.968 1.00 63.47 98 PRO A C 1
ATOM 765 O O . PRO A 1 98 ? 2.534 7.353 22.106 1.00 63.47 98 PRO A O 1
ATOM 768 N N . ARG A 1 99 ? 1.607 8.839 20.729 1.00 74.81 99 ARG A N 1
ATOM 769 C CA . ARG A 1 99 ? 0.603 9.287 21.693 1.00 74.81 99 ARG A CA 1
ATOM 770 C C . ARG A 1 99 ? -0.754 8.805 21.231 1.00 74.81 99 ARG A C 1
ATOM 772 O O . ARG A 1 99 ? -1.200 9.130 20.135 1.00 74.81 99 ARG A O 1
ATOM 779 N N . ALA A 1 100 ? -1.403 8.034 22.094 1.00 83.62 100 ALA A N 1
ATOM 780 C CA . ALA A 1 100 ? -2.772 7.615 21.875 1.00 83.62 100 ALA A CA 1
ATOM 781 C C . ALA A 1 100 ? -3.665 8.862 21.764 1.00 83.62 100 ALA A C 1
ATOM 783 O O . ALA A 1 100 ? -3.709 9.693 22.675 1.00 83.62 100 ALA A O 1
ATOM 784 N N . LYS A 1 101 ? -4.351 9.012 20.632 1.00 89.00 101 LYS A N 1
ATOM 785 C CA . LYS A 1 101 ? -5.264 10.123 20.365 1.00 89.00 101 LYS A CA 1
ATOM 786 C C . LYS A 1 101 ? -6.672 9.709 20.766 1.00 89.00 101 LYS A C 1
ATOM 788 O O . LYS A 1 101 ? -7.164 8.687 20.297 1.00 89.00 101 LYS A O 1
ATOM 793 N N . LEU A 1 102 ? -7.336 10.509 21.596 1.00 90.31 102 LEU A N 1
ATOM 794 C CA . LEU A 1 102 ? -8.767 10.343 21.848 1.00 90.31 102 LEU A CA 1
ATOM 795 C C . LEU A 1 102 ? -9.531 10.676 20.560 1.00 90.31 102 LEU A C 1
ATOM 797 O O . LEU A 1 102 ? -9.442 11.800 20.068 1.00 90.31 102 LEU A O 1
ATOM 801 N N . ILE A 1 103 ? -10.257 9.704 20.012 1.00 89.31 103 ILE A N 1
ATOM 802 C CA . ILE A 1 103 ? -11.039 9.869 18.775 1.00 89.31 103 ILE A CA 1
ATOM 803 C C . ILE A 1 103 ? -12.546 9.897 19.029 1.00 89.31 103 ILE A C 1
ATOM 805 O O . ILE A 1 103 ? -13.297 10.408 18.206 1.00 89.31 103 ILE A O 1
ATOM 809 N N . TYR A 1 104 ? -12.996 9.370 20.166 1.00 89.25 104 TYR A N 1
ATOM 810 C CA . TYR A 1 104 ? -14.407 9.338 20.523 1.00 89.25 104 TYR A CA 1
ATOM 811 C C . TYR A 1 104 ? -14.564 9.365 22.037 1.00 89.25 104 TYR A C 1
ATOM 813 O O . TYR A 1 104 ? -13.858 8.656 22.753 1.00 89.25 104 TYR A O 1
ATOM 821 N N . LYS A 1 105 ? -15.532 10.144 22.521 1.00 92.12 105 LYS A N 1
ATOM 822 C CA . LYS A 1 105 ? -15.968 10.128 23.914 1.00 92.12 105 LYS A CA 1
ATOM 823 C C . LYS A 1 105 ? -17.460 10.409 23.994 1.00 92.12 105 LYS A C 1
ATOM 825 O O . LYS A 1 105 ? -17.917 11.423 23.472 1.00 92.12 105 LYS A O 1
ATOM 830 N N . LYS A 1 106 ? -18.213 9.554 24.686 1.00 93.12 106 LYS A N 1
ATOM 831 C CA . LYS A 1 106 ? -19.606 9.835 25.065 1.00 93.12 106 LYS A CA 1
ATOM 832 C C . LYS A 1 106 ? -19.884 9.380 26.485 1.00 93.12 106 LYS A C 1
ATOM 834 O O . LYS A 1 106 ? -19.343 8.375 26.933 1.00 93.12 106 LYS A O 1
ATOM 839 N N . LEU A 1 107 ? -20.765 10.115 27.155 1.00 94.25 107 LEU A N 1
ATOM 840 C CA . LEU A 1 107 ? -21.394 9.693 28.398 1.00 94.25 107 LEU A CA 1
ATOM 841 C C . LEU A 1 107 ? -22.825 9.249 28.115 1.00 94.25 107 LEU A C 1
ATOM 843 O O . LEU A 1 107 ? -23.520 9.847 27.287 1.00 94.25 107 LEU A O 1
ATOM 847 N N . LYS A 1 108 ? -23.252 8.190 28.794 1.00 94.19 108 LYS A N 1
ATOM 848 C CA . LYS A 1 108 ? -24.601 7.645 28.698 1.00 94.19 108 LYS A CA 1
ATOM 849 C C . LYS A 1 108 ? -25.122 7.276 30.077 1.00 94.19 108 LYS A C 1
ATOM 851 O O . LYS A 1 108 ? -24.404 6.695 30.888 1.00 94.19 108 LYS A O 1
ATOM 856 N N . LYS A 1 109 ? -26.390 7.600 30.305 1.00 93.75 109 LYS A N 1
ATOM 857 C CA . LYS A 1 109 ? -27.191 7.070 31.409 1.00 93.75 109 LYS A CA 1
ATOM 858 C C . LYS A 1 109 ? -27.717 5.681 31.050 1.00 93.75 109 LYS A C 1
ATOM 860 O O . LYS A 1 109 ? -27.796 5.367 29.855 1.00 93.75 109 LYS A O 1
ATOM 865 N N . PRO A 1 110 ? -28.071 4.853 32.044 1.00 93.00 110 PRO A N 1
ATOM 866 C CA . PRO A 1 110 ? -28.733 3.594 31.772 1.00 93.00 110 PRO A CA 1
ATOM 867 C C . PRO A 1 110 ? -30.066 3.854 31.072 1.00 93.00 110 PRO A C 1
ATOM 869 O O . PRO A 1 110 ? -30.743 4.858 31.280 1.00 93.00 110 PRO A O 1
ATOM 872 N N . SER A 1 111 ? -30.429 2.918 30.216 1.00 91.06 111 SER A N 1
ATOM 873 C CA . SER A 1 111 ? -31.635 2.945 29.408 1.00 91.06 111 SER A CA 1
ATOM 874 C C . SER A 1 111 ? -32.274 1.560 29.395 1.00 91.06 111 SER A C 1
ATOM 876 O O . SER A 1 111 ? -31.792 0.620 30.047 1.00 91.06 111 SER A O 1
ATOM 878 N N . SER A 1 112 ? -33.385 1.446 28.673 1.00 86.12 112 SER A N 1
ATOM 879 C CA . SER A 1 112 ? -34.081 0.181 28.483 1.00 86.12 112 SER A CA 1
ATOM 880 C C . SER A 1 112 ? -34.242 -0.138 27.004 1.00 86.12 112 SER A C 1
ATOM 882 O O . SER A 1 112 ? -34.514 0.756 26.206 1.00 86.12 112 SER A O 1
ATOM 884 N N . CYS A 1 113 ? -34.073 -1.408 26.647 1.00 83.31 113 CYS A N 1
ATOM 885 C CA . CYS A 1 113 ? -34.312 -1.932 25.305 1.00 83.31 113 CYS A CA 1
ATOM 886 C C . CYS A 1 113 ? -34.910 -3.337 25.428 1.00 83.31 113 CYS A C 1
ATOM 888 O O . CYS A 1 113 ? -34.449 -4.123 26.255 1.00 83.31 113 CYS 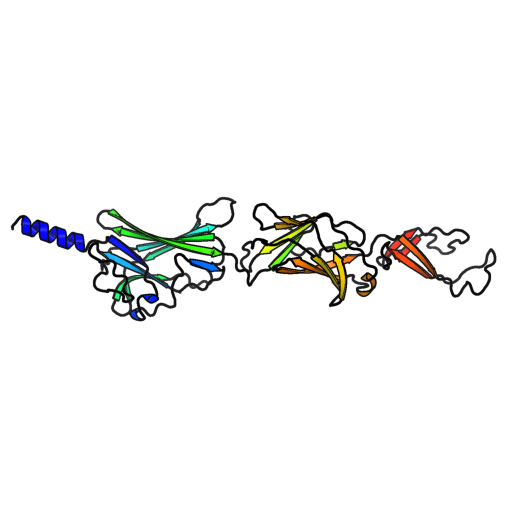A O 1
ATOM 890 N N . ASN A 1 114 ? -35.961 -3.643 24.658 1.00 79.81 114 ASN A N 1
ATOM 891 C CA . ASN A 1 114 ? -36.646 -4.944 24.656 1.00 79.81 114 ASN A CA 1
ATOM 892 C C . ASN A 1 114 ? -36.923 -5.503 26.065 1.00 79.81 114 ASN A C 1
ATOM 894 O O . ASN A 1 114 ? -36.632 -6.663 26.355 1.00 79.81 114 ASN A O 1
ATOM 898 N N . SER A 1 115 ? -37.473 -4.674 26.964 1.00 80.75 115 SER A N 1
ATOM 899 C CA . SER A 1 115 ? -37.775 -4.993 28.377 1.00 80.75 115 SER A CA 1
ATOM 900 C C . SER A 1 115 ? -36.569 -5.260 29.301 1.00 80.75 115 SER A C 1
ATOM 902 O O . SER A 1 115 ? -36.744 -5.637 30.462 1.00 80.75 115 SER A O 1
ATOM 904 N N . ILE A 1 116 ? -35.340 -5.031 28.832 1.00 83.62 116 ILE A N 1
ATOM 905 C CA . ILE A 1 116 ? -34.115 -5.117 29.632 1.00 83.62 116 ILE A CA 1
ATOM 906 C C . ILE A 1 116 ? -33.727 -3.705 30.076 1.00 83.62 116 ILE A C 1
ATOM 908 O O . ILE A 1 116 ? -33.489 -2.841 29.239 1.00 83.62 116 ILE A O 1
ATOM 912 N N . ASN A 1 117 ? -33.643 -3.479 31.390 1.00 87.94 117 ASN A N 1
ATOM 913 C CA . ASN A 1 117 ? -33.286 -2.185 31.988 1.00 87.94 117 ASN A CA 1
ATOM 914 C C . ASN A 1 117 ? -31.840 -2.190 32.493 1.00 87.94 117 ASN A C 1
ATOM 916 O O . ASN A 1 117 ? -31.355 -3.234 32.933 1.00 87.94 117 ASN A O 1
ATOM 920 N N . GLY A 1 118 ? -31.211 -1.012 32.535 1.00 89.06 118 GLY A N 1
ATOM 921 C CA . GLY A 1 118 ? -29.831 -0.843 33.009 1.00 89.06 118 GLY A CA 1
ATOM 922 C C . GLY A 1 118 ? -28.788 -0.937 31.891 1.00 89.06 118 GLY A C 1
ATOM 923 O O . GLY A 1 118 ? -27.619 -1.198 32.163 1.00 89.06 118 GLY A O 1
ATOM 924 N N . LEU A 1 119 ? -29.215 -0.771 30.634 1.00 91.12 119 LEU A N 1
ATOM 925 C CA . LEU A 1 119 ? -28.358 -0.867 29.455 1.00 91.12 119 LEU A CA 1
ATOM 926 C C . LEU A 1 119 ? -27.723 0.482 29.127 1.00 91.12 119 LEU A C 1
ATOM 928 O O . LEU A 1 119 ? -28.421 1.487 28.991 1.00 91.12 119 LEU A O 1
ATOM 932 N N . TYR A 1 120 ? -26.417 0.491 28.906 1.00 92.94 120 TYR A N 1
ATOM 933 C CA . TYR A 1 120 ? -25.690 1.650 28.406 1.00 92.94 120 TYR A CA 1
ATOM 934 C C . TYR A 1 120 ? -25.453 1.468 26.909 1.00 92.94 120 TYR A C 1
ATOM 936 O O . TYR A 1 120 ? -24.598 0.682 26.507 1.00 92.94 120 TYR A O 1
ATOM 944 N N . ILE A 1 121 ? -26.245 2.167 26.091 1.00 91.19 121 ILE A N 1
ATOM 945 C CA . ILE A 1 121 ? -26.225 2.046 24.627 1.00 91.19 121 ILE A CA 1
ATOM 946 C C . ILE A 1 121 ? -25.430 3.211 24.031 1.00 91.19 121 ILE A C 1
ATOM 948 O O . ILE A 1 121 ? -25.822 4.383 24.113 1.00 91.19 121 ILE A O 1
ATOM 952 N N . PHE A 1 122 ? -24.295 2.886 23.421 1.00 90.56 122 PHE A N 1
ATOM 953 C CA . PHE A 1 122 ? -23.406 3.833 22.765 1.00 90.56 122 PHE A CA 1
ATOM 954 C C . PHE A 1 122 ? -23.513 3.707 21.251 1.00 90.56 122 PHE A C 1
ATOM 956 O O . PHE A 1 122 ? -23.046 2.736 20.667 1.00 90.56 122 PHE A O 1
ATOM 963 N N . GLN A 1 123 ? -24.063 4.732 20.606 1.00 87.69 123 GLN A N 1
ATOM 964 C CA . GLN A 1 123 ? -24.056 4.844 19.149 1.00 87.69 123 GLN A CA 1
ATOM 965 C C . GLN A 1 123 ? -22.665 5.256 18.662 1.00 87.69 123 GLN A C 1
ATOM 967 O O . GLN A 1 123 ? -22.219 6.389 18.921 1.00 87.69 123 GLN A O 1
ATOM 972 N N . LEU A 1 124 ? -21.988 4.333 17.981 1.00 81.25 124 LEU A N 1
ATOM 973 C CA . LEU A 1 124 ? -20.821 4.629 17.155 1.00 81.25 124 LEU A CA 1
ATOM 974 C C . LEU A 1 124 ? -21.317 5.452 15.955 1.00 81.25 124 LEU A C 1
ATOM 976 O O . LEU A 1 124 ? -22.439 5.247 15.505 1.00 81.25 124 LEU A O 1
ATOM 980 N N . SER A 1 125 ? -20.558 6.462 15.522 1.00 66.00 125 SER A N 1
ATOM 981 C CA . SER A 1 125 ? -21.039 7.478 14.571 1.00 66.00 125 SER A CA 1
ATOM 982 C C . SER A 1 125 ? -21.707 6.880 13.326 1.00 66.00 125 SER A C 1
ATOM 984 O O . SER A 1 125 ? -21.216 5.905 12.762 1.00 66.00 125 SER A O 1
ATOM 986 N N . GLU A 1 126 ? -22.792 7.516 12.873 1.00 57.41 126 GLU A N 1
ATOM 987 C CA . GLU A 1 126 ? -23.433 7.247 11.573 1.00 57.41 126 GLU A CA 1
ATOM 988 C C . GLU A 1 126 ? -22.526 7.641 10.396 1.00 57.41 126 GLU A C 1
ATOM 990 O O . GLU A 1 126 ? -22.673 7.136 9.285 1.00 57.41 126 GLU A O 1
ATOM 995 N N . GLU A 1 127 ? -21.553 8.519 10.655 1.00 53.69 127 GLU A N 1
ATOM 996 C CA . GLU A 1 127 ? -20.486 8.871 9.729 1.00 53.69 127 GLU A CA 1
ATOM 997 C C . GLU A 1 127 ? -19.530 7.686 9.610 1.00 53.69 127 GLU A C 1
ATOM 999 O O . GLU A 1 127 ? -18.726 7.377 10.494 1.00 53.69 127 GLU A O 1
ATOM 1004 N N . THR A 1 128 ? -19.716 6.976 8.508 1.00 55.50 128 THR A N 1
ATOM 1005 C CA . THR A 1 128 ? -18.983 5.806 8.055 1.00 55.50 128 THR A CA 1
ATOM 1006 C C . THR A 1 128 ? -17.484 5.904 8.336 1.00 55.50 128 THR A C 1
ATOM 1008 O O . THR A 1 128 ? -16.822 6.820 7.849 1.00 55.50 128 THR A O 1
ATOM 1011 N N . SER A 1 129 ? -16.950 4.876 9.008 1.00 70.00 129 SER A N 1
ATOM 1012 C CA . SER A 1 129 ? -15.543 4.435 8.991 1.00 70.00 129 SER A CA 1
ATOM 1013 C C . SER A 1 129 ? -14.609 4.898 10.137 1.00 70.00 129 SER A C 1
ATOM 1015 O O . SER A 1 129 ? -13.571 5.529 9.947 1.00 70.00 129 SER A O 1
ATOM 1017 N N . MET A 1 130 ? -14.905 4.461 11.369 1.00 81.12 130 MET A N 1
ATOM 1018 C CA . MET A 1 130 ? -13.996 4.614 12.525 1.00 81.12 130 MET A CA 1
ATOM 1019 C C . MET A 1 130 ? -12.658 3.856 12.365 1.00 81.12 130 MET A C 1
ATOM 1021 O O . MET A 1 130 ? -11.608 4.329 12.806 1.00 81.12 130 MET A O 1
ATOM 1025 N N . PHE A 1 131 ? -12.679 2.687 11.716 1.00 88.62 131 PHE A N 1
ATOM 1026 C CA . PHE A 1 131 ? -11.524 1.789 11.564 1.00 88.62 131 PHE A CA 1
ATOM 1027 C C . PHE A 1 131 ? -10.802 1.960 10.222 1.00 88.62 131 PHE A C 1
ATOM 1029 O O . PHE A 1 131 ? -10.467 0.981 9.562 1.00 88.62 131 PHE A O 1
ATOM 1036 N N . THR A 1 132 ? -10.587 3.198 9.779 1.00 90.75 132 THR A N 1
ATOM 1037 C CA . THR A 1 132 ? -9.858 3.485 8.529 1.00 90.75 132 THR A CA 1
ATOM 1038 C C . THR A 1 132 ? -8.359 3.559 8.703 1.00 90.75 132 THR A C 1
ATOM 1040 O O . THR A 1 132 ? -7.641 3.302 7.747 1.00 90.75 132 THR A O 1
ATOM 1043 N N . LYS A 1 133 ? -7.860 3.907 9.890 1.00 91.50 133 LYS A N 1
ATOM 1044 C CA . LYS A 1 133 ? -6.423 4.027 10.137 1.00 91.50 133 LYS A CA 1
ATOM 1045 C C . LYS A 1 133 ? -5.885 2.768 10.796 1.00 91.50 133 LYS A C 1
ATOM 1047 O O . LYS A 1 133 ? -6.501 2.224 11.705 1.00 91.50 133 LYS A O 1
ATOM 1052 N N . SER A 1 134 ? -4.726 2.299 10.350 1.00 91.62 134 SER A N 1
ATOM 1053 C CA . SER A 1 134 ? -4.059 1.165 10.983 1.00 91.62 134 SER A CA 1
ATOM 1054 C C . SER A 1 134 ? -3.536 1.542 12.374 1.00 91.62 134 SER A C 1
ATOM 1056 O O . SER A 1 134 ? -3.242 2.706 12.673 1.00 91.62 134 SER A O 1
ATOM 1058 N N . GLY A 1 135 ? -3.449 0.557 13.263 1.00 92.25 135 GLY A N 1
ATOM 1059 C CA . GLY A 1 135 ? -3.013 0.745 14.645 1.00 92.25 135 GLY A CA 1
ATOM 1060 C C . GLY A 1 135 ? -3.895 0.018 15.652 1.00 92.25 135 GLY A C 1
ATOM 1061 O O . GLY A 1 135 ? -4.665 -0.876 15.305 1.00 92.25 135 GLY A O 1
ATOM 1062 N N . VAL A 1 136 ? -3.766 0.396 16.920 1.00 92.69 136 VAL A N 1
ATOM 1063 C CA . VAL A 1 136 ? -4.526 -0.200 18.024 1.00 92.69 136 VAL A CA 1
ATOM 1064 C C . VAL A 1 136 ? -5.583 0.783 18.501 1.00 92.69 136 VAL A C 1
ATOM 1066 O O . VAL A 1 136 ? -5.277 1.926 18.827 1.00 92.69 136 VAL A O 1
ATOM 1069 N N . TYR A 1 137 ? -6.828 0.327 18.554 1.00 92.75 137 TYR A N 1
ATOM 1070 C CA . TYR A 1 137 ? -7.961 1.069 19.087 1.00 92.75 137 TYR A CA 1
ATOM 1071 C C . TYR A 1 137 ? -8.308 0.506 20.462 1.00 92.75 137 TYR A C 1
ATOM 1073 O O . TYR A 1 137 ? -8.700 -0.656 20.572 1.00 92.75 137 TYR A O 1
ATOM 1081 N N . SER A 1 138 ? -8.161 1.318 21.504 1.00 93.50 138 SER A N 1
ATOM 1082 C CA . SER A 1 138 ? -8.524 0.971 22.879 1.00 93.50 138 SER A CA 1
ATOM 1083 C C . SER A 1 138 ? -9.867 1.589 23.236 1.00 93.50 138 SER A C 1
ATOM 1085 O O . SER A 1 138 ? -10.017 2.808 23.203 1.00 93.50 138 SER A O 1
ATOM 1087 N N . PHE A 1 139 ? -10.818 0.747 23.616 1.00 93.75 139 PHE A N 1
ATOM 1088 C CA . PHE A 1 139 ? -12.132 1.114 24.124 1.00 93.75 139 PHE A CA 1
ATOM 1089 C C . PHE A 1 139 ? -12.094 1.039 25.643 1.00 93.75 139 PHE A C 1
ATOM 1091 O O . PHE A 1 139 ? -11.862 -0.030 26.204 1.00 93.75 139 PHE A O 1
ATOM 1098 N N . ILE A 1 140 ? -12.320 2.168 26.305 1.00 95.25 140 ILE A N 1
ATOM 1099 C CA . ILE A 1 140 ? -12.322 2.280 27.759 1.00 95.25 140 ILE A CA 1
ATOM 1100 C C . ILE A 1 140 ? -13.723 2.676 28.201 1.00 95.25 140 ILE A C 1
ATOM 1102 O O . ILE A 1 140 ? -14.200 3.771 27.906 1.00 95.25 140 ILE A O 1
ATOM 1106 N N . PHE A 1 141 ? -14.358 1.788 28.951 1.00 96.12 141 PHE A N 1
ATOM 1107 C CA . PHE A 1 141 ? -15.621 2.039 29.625 1.00 96.12 141 PHE A CA 1
ATOM 1108 C C . PHE A 1 141 ? -15.329 2.372 31.075 1.00 96.12 141 PHE A C 1
ATOM 1110 O O . PHE A 1 141 ? -14.534 1.685 31.719 1.00 96.12 141 PHE A O 1
ATOM 1117 N N . SER A 1 142 ? -15.952 3.420 31.604 1.00 96.44 142 SER A N 1
ATOM 1118 C CA . SER A 1 142 ? -15.778 3.791 33.005 1.00 96.44 142 SER A CA 1
ATOM 1119 C C . SER A 1 142 ? -17.049 4.335 33.632 1.00 96.44 142 SER A C 1
ATOM 1121 O O . SER A 1 142 ? -17.823 5.029 32.981 1.00 96.44 142 SER A O 1
ATOM 1123 N N . VAL A 1 143 ? -17.247 4.018 34.908 1.00 95.12 143 VAL A N 1
ATOM 1124 C CA . VAL A 1 143 ? -18.361 4.504 35.730 1.00 95.12 143 VAL A CA 1
ATOM 1125 C C . VAL A 1 143 ? -17.788 4.988 37.050 1.00 95.12 143 VAL A C 1
ATOM 1127 O O . VAL A 1 143 ? -16.963 4.300 37.654 1.00 95.12 143 VAL A O 1
ATOM 1130 N N . ARG A 1 144 ? -18.221 6.165 37.505 1.00 93.06 144 ARG A N 1
ATOM 1131 C CA . ARG A 1 144 ? -17.927 6.657 38.854 1.00 93.06 144 ARG A CA 1
ATOM 1132 C C . ARG A 1 144 ? -19.108 6.343 39.764 1.00 93.06 144 ARG A C 1
ATOM 1134 O O . ARG A 1 144 ? -20.206 6.845 39.548 1.00 93.06 144 ARG A O 1
ATOM 1141 N N . CYS A 1 145 ? -18.866 5.522 40.774 1.00 87.38 145 CYS A N 1
ATOM 1142 C CA . CYS A 1 145 ? -19.849 5.136 41.773 1.00 87.38 145 CYS A CA 1
ATOM 1143 C C . CYS A 1 145 ? -19.996 6.214 42.860 1.00 87.38 145 CYS A C 1
ATOM 1145 O O . CYS A 1 145 ? -19.149 7.098 43.016 1.00 87.38 145 CYS A O 1
ATOM 1147 N N . ARG A 1 146 ? -21.077 6.126 43.646 1.00 83.75 146 ARG A N 1
ATOM 1148 C CA . ARG A 1 146 ? -21.407 7.090 44.717 1.00 83.75 146 ARG A CA 1
ATOM 1149 C C . ARG A 1 146 ? -20.359 7.139 45.833 1.00 83.75 146 ARG A C 1
ATOM 1151 O O . ARG A 1 146 ? -20.143 8.185 46.431 1.00 83.75 146 ARG A O 1
ATOM 1158 N N . ASP A 1 147 ? -19.688 6.021 46.086 1.00 82.31 147 ASP A N 1
ATOM 1159 C CA . ASP A 1 147 ? -18.570 5.896 47.028 1.00 82.31 147 ASP A CA 1
ATOM 1160 C C . ASP A 1 147 ? -17.237 6.414 46.452 1.00 82.31 147 ASP A C 1
ATOM 1162 O O . ASP A 1 147 ? -16.174 6.176 47.017 1.00 82.31 147 ASP A O 1
ATOM 1166 N N . SER A 1 148 ? -17.289 7.135 45.325 1.00 81.19 148 SER A N 1
ATOM 1167 C CA . SER A 1 148 ? -16.139 7.636 44.565 1.00 81.19 148 SER A CA 1
ATOM 1168 C C . SER A 1 148 ? -15.242 6.553 43.959 1.00 81.19 148 SER A C 1
ATOM 1170 O O . SER A 1 148 ? -14.221 6.887 43.352 1.00 81.19 148 SER A O 1
ATOM 1172 N N . THR A 1 149 ? -15.618 5.274 44.048 1.00 86.75 149 THR A N 1
ATOM 1173 C CA . THR A 1 149 ? -14.913 4.217 43.322 1.00 86.75 149 THR A CA 1
ATOM 1174 C C . THR A 1 149 ? -15.140 4.374 41.820 1.00 86.75 149 THR A C 1
ATOM 1176 O O . THR A 1 149 ? -16.180 4.858 41.366 1.00 86.75 149 THR A O 1
ATOM 1179 N N . VAL A 1 150 ? -14.134 4.009 41.024 1.00 91.06 150 VAL A N 1
ATOM 1180 C CA . VAL A 1 150 ? -14.222 4.056 39.562 1.00 91.06 150 VAL A CA 1
ATOM 1181 C C . VAL A 1 150 ? -14.040 2.652 39.023 1.00 91.06 150 VAL A C 1
ATOM 1183 O O . VAL A 1 150 ? -12.963 2.070 39.139 1.00 91.06 150 VAL A O 1
ATOM 1186 N N . ILE A 1 151 ? -15.090 2.134 38.399 1.00 92.88 151 ILE A N 1
ATOM 1187 C CA . ILE A 1 151 ? -15.059 0.848 37.708 1.00 92.88 151 ILE A CA 1
ATOM 1188 C C . ILE A 1 151 ? -14.634 1.112 36.274 1.00 92.88 151 ILE A C 1
ATOM 1190 O O . ILE A 1 151 ? -15.122 2.057 35.650 1.00 92.88 151 ILE A O 1
ATOM 1194 N N . LYS A 1 152 ? -13.724 0.287 35.751 1.00 94.44 152 LYS A N 1
ATOM 1195 C CA . LYS A 1 152 ? -13.248 0.384 34.372 1.00 94.44 152 LYS A CA 1
ATOM 1196 C C . LYS A 1 152 ? -13.253 -0.971 33.683 1.00 94.44 152 LYS A C 1
ATOM 1198 O O . LYS A 1 152 ? -13.014 -1.993 34.319 1.00 94.44 152 LYS A O 1
ATOM 1203 N N . HIS A 1 153 ? -13.470 -0.948 32.377 1.00 93.88 153 HIS A N 1
ATOM 1204 C CA . HIS A 1 153 ? -13.261 -2.082 31.488 1.00 93.88 153 HIS A CA 1
ATOM 1205 C C . HIS A 1 153 ? -12.550 -1.591 30.227 1.00 93.88 153 HIS A C 1
ATOM 1207 O O . HIS A 1 153 ? -12.965 -0.594 29.638 1.00 93.88 153 HIS A O 1
ATOM 1213 N N . GLU A 1 154 ? -11.474 -2.270 29.834 1.00 93.75 154 GLU A N 1
ATOM 1214 C CA . GLU A 1 154 ? -10.715 -1.966 28.621 1.00 93.75 154 GLU A CA 1
ATOM 1215 C C . GLU A 1 154 ? -10.814 -3.142 27.650 1.00 93.75 154 GLU A C 1
ATOM 1217 O O . GLU A 1 154 ? -10.600 -4.289 28.033 1.00 93.75 154 GLU A O 1
ATOM 1222 N N . SER A 1 155 ? -11.100 -2.840 26.388 1.00 91.56 155 SER A N 1
ATOM 1223 C CA . SER A 1 155 ? -11.046 -3.785 25.275 1.00 91.56 155 SER A CA 1
ATOM 1224 C C . SER A 1 155 ? -10.263 -3.174 24.117 1.00 91.56 155 SER A C 1
ATOM 1226 O O . SER A 1 155 ? -10.266 -1.958 23.932 1.00 91.56 155 SER A O 1
ATOM 1228 N N . ARG A 1 156 ? -9.576 -3.999 23.323 1.00 93.25 156 ARG A N 1
ATOM 1229 C CA . ARG A 1 156 ? -8.700 -3.524 22.237 1.00 93.25 156 ARG A CA 1
ATOM 1230 C C . ARG A 1 156 ? -9.057 -4.146 20.902 1.00 93.25 156 ARG A C 1
ATOM 1232 O O . ARG A 1 156 ? -9.521 -5.278 20.856 1.00 93.25 156 ARG A O 1
ATOM 1239 N N . ILE A 1 157 ? -8.793 -3.421 19.823 1.00 92.44 157 ILE A N 1
ATOM 1240 C CA . ILE A 1 157 ? -8.926 -3.898 18.446 1.00 92.44 157 ILE A CA 1
ATOM 1241 C C . ILE A 1 157 ? -7.673 -3.491 17.684 1.00 92.44 157 ILE A C 1
ATOM 1243 O O . ILE A 1 157 ? -7.252 -2.336 17.753 1.00 92.44 157 ILE A O 1
ATOM 1247 N N . THR A 1 158 ? -7.081 -4.422 16.944 1.00 93.75 158 THR A N 1
ATOM 1248 C CA . THR A 1 158 ? -5.948 -4.115 16.068 1.00 93.75 158 THR A CA 1
ATOM 1249 C C . THR A 1 158 ? -6.443 -3.987 14.636 1.00 93.75 158 THR A C 1
ATOM 1251 O O . THR A 1 158 ? -6.969 -4.938 14.065 1.00 93.75 158 THR A O 1
ATOM 1254 N N . VAL A 1 159 ? -6.250 -2.815 14.042 1.00 93.06 159 VAL A N 1
ATOM 1255 C CA . VAL A 1 159 ? -6.565 -2.546 12.640 1.00 93.06 159 VAL A CA 1
ATOM 1256 C C . VAL A 1 159 ? -5.279 -2.650 11.829 1.00 93.06 159 VAL A C 1
ATOM 1258 O O . VAL A 1 159 ? -4.329 -1.898 12.052 1.00 93.06 159 VAL A O 1
ATOM 1261 N N . ARG A 1 160 ? -5.239 -3.584 10.880 1.00 93.19 160 ARG A N 1
ATOM 1262 C CA . ARG A 1 160 ? -4.154 -3.708 9.900 1.00 93.19 160 ARG A CA 1
ATOM 1263 C C . ARG A 1 160 ? -4.531 -3.011 8.588 1.00 93.19 160 ARG A C 1
ATOM 1265 O O . ARG A 1 160 ? -5.719 -2.921 8.283 1.00 93.19 160 ARG A O 1
ATOM 1272 N N . PRO A 1 161 ? -3.549 -2.569 7.790 1.00 92.62 161 PRO A N 1
ATOM 1273 C CA . PRO A 1 161 ? -3.797 -2.087 6.434 1.00 92.62 161 PRO A CA 1
ATOM 1274 C C . PRO A 1 161 ? -4.615 -3.085 5.600 1.00 92.62 161 PRO A C 1
ATOM 1276 O O . PRO A 1 161 ? -4.463 -4.304 5.747 1.00 92.62 161 PRO A O 1
ATOM 1279 N N . ASN A 1 162 ? -5.476 -2.583 4.717 1.00 92.31 162 ASN A N 1
ATOM 1280 C CA . ASN A 1 162 ? -6.306 -3.416 3.853 1.00 92.31 162 ASN A CA 1
ATOM 1281 C C . ASN A 1 162 ? -5.589 -3.783 2.544 1.00 92.31 162 ASN A C 1
ATO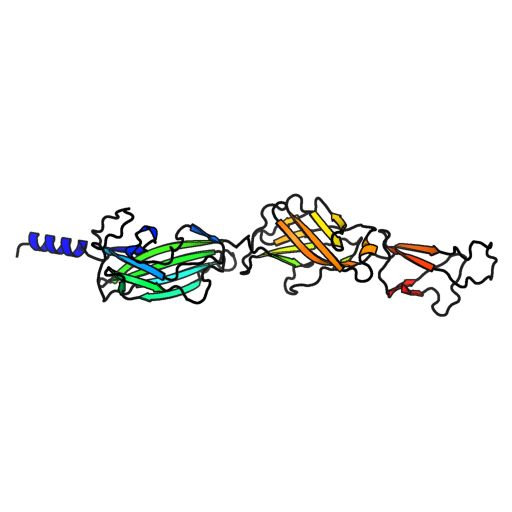M 1283 O O . ASN A 1 162 ? -5.668 -3.069 1.541 1.00 92.31 162 ASN A O 1
ATOM 1287 N N . SER A 1 163 ? -4.945 -4.953 2.546 1.00 87.56 163 SER A N 1
ATOM 1288 C CA . SER A 1 163 ? -4.213 -5.507 1.400 1.00 87.56 163 SER A CA 1
ATOM 1289 C C . SER A 1 163 ? -5.056 -5.689 0.132 1.00 87.56 163 SER A C 1
ATOM 1291 O O . SER A 1 163 ? -4.494 -5.656 -0.956 1.00 87.56 163 SER A O 1
ATOM 1293 N N . ASN A 1 164 ? -6.383 -5.833 0.237 1.00 88.44 164 ASN A N 1
ATOM 1294 C CA . ASN A 1 164 ? -7.254 -5.986 -0.939 1.00 88.44 164 ASN A CA 1
ATOM 1295 C C . ASN A 1 164 ? -7.405 -4.682 -1.734 1.00 88.44 164 ASN A C 1
ATOM 1297 O O . ASN A 1 164 ? -7.820 -4.704 -2.885 1.00 88.44 164 ASN A O 1
ATOM 1301 N N . THR A 1 165 ? -7.082 -3.547 -1.114 1.00 87.38 165 THR A N 1
ATOM 1302 C CA . THR A 1 165 ? -7.148 -2.211 -1.730 1.00 87.38 165 THR A CA 1
ATOM 1303 C C . THR A 1 165 ? -5.758 -1.609 -1.939 1.00 87.38 165 THR A C 1
ATOM 1305 O O . THR A 1 165 ? -5.593 -0.388 -1.984 1.00 87.38 165 THR A O 1
ATOM 1308 N N . ARG A 1 166 ? -4.745 -2.481 -2.006 1.00 87.50 166 ARG A N 1
ATOM 1309 C CA . ARG A 1 166 ? -3.343 -2.114 -2.174 1.00 87.50 166 ARG A CA 1
ATOM 1310 C C . ARG A 1 166 ? -3.150 -1.368 -3.491 1.00 87.50 166 ARG A C 1
ATOM 1312 O O . ARG A 1 166 ? -3.463 -1.891 -4.554 1.00 87.50 166 ARG A O 1
ATOM 1319 N N . HIS A 1 167 ? -2.561 -0.189 -3.413 1.00 87.44 167 HIS A N 1
ATOM 1320 C CA . HIS A 1 167 ? -2.052 0.559 -4.551 1.00 87.44 167 HIS A CA 1
ATOM 1321 C C . HIS A 1 167 ? -0.661 1.084 -4.213 1.00 87.44 167 HIS A C 1
ATOM 1323 O O . HIS A 1 167 ? -0.282 1.177 -3.043 1.00 87.44 167 HIS A O 1
ATOM 1329 N N . TRP A 1 168 ? 0.131 1.368 -5.241 1.00 87.00 168 TRP A N 1
ATOM 1330 C CA . TRP A 1 168 ? 1.509 1.788 -5.051 1.00 87.00 168 TRP A CA 1
ATOM 1331 C C . TRP A 1 168 ? 1.724 3.193 -5.589 1.00 87.00 168 TRP A C 1
ATOM 1333 O O . TRP A 1 168 ? 1.075 3.618 -6.542 1.00 87.00 168 TRP A O 1
ATOM 1343 N N . GLN A 1 169 ? 2.688 3.875 -4.991 1.00 87.25 169 GLN A N 1
ATOM 1344 C CA . GLN A 1 169 ? 3.222 5.145 -5.456 1.00 87.25 169 GLN A CA 1
ATOM 1345 C C . GLN A 1 169 ? 4.689 4.943 -5.824 1.00 87.25 169 GLN A C 1
ATOM 1347 O O . GLN A 1 169 ? 5.409 4.249 -5.101 1.00 87.25 169 GLN A O 1
ATOM 1352 N N . LEU A 1 170 ? 5.126 5.550 -6.928 1.00 87.19 170 LEU A N 1
ATOM 1353 C CA . LEU A 1 170 ? 6.504 5.498 -7.414 1.00 87.19 170 LEU A CA 1
ATOM 1354 C C . LEU A 1 170 ? 7.129 6.892 -7.432 1.00 87.19 170 LEU A C 1
ATOM 1356 O O . LEU A 1 170 ? 6.443 7.872 -7.698 1.00 87.19 170 LEU A O 1
ATOM 1360 N N . SER A 1 171 ? 8.435 6.962 -7.178 1.00 84.25 171 SER A N 1
ATOM 1361 C CA . SER A 1 171 ? 9.232 8.189 -7.278 1.00 84.25 171 SER A CA 1
ATOM 1362 C C . SER A 1 171 ? 10.678 7.872 -7.672 1.00 84.25 171 SER A C 1
ATOM 1364 O O . SER A 1 171 ? 11.261 6.910 -7.171 1.00 84.25 171 SER A O 1
ATOM 1366 N N . CYS A 1 172 ? 11.278 8.679 -8.552 1.00 75.31 172 CYS A N 1
ATOM 1367 C CA . CYS A 1 172 ? 12.667 8.506 -9.005 1.00 75.31 172 CYS A CA 1
ATOM 1368 C C . CYS A 1 172 ? 13.709 9.078 -8.025 1.00 75.31 172 CYS A C 1
ATOM 1370 O O . CYS A 1 172 ? 14.841 8.607 -7.999 1.00 75.31 172 CYS A O 1
ATOM 1372 N N . ASP A 1 173 ? 13.327 10.024 -7.161 1.00 67.69 173 ASP A N 1
ATOM 1373 C CA . ASP A 1 173 ? 14.272 10.747 -6.290 1.00 67.69 173 ASP A CA 1
ATOM 1374 C C . ASP A 1 173 ? 13.946 10.623 -4.795 1.00 67.69 173 ASP A C 1
ATOM 1376 O O . ASP A 1 173 ? 14.501 11.335 -3.962 1.00 67.69 173 ASP A O 1
ATOM 1380 N N . ALA A 1 174 ? 13.025 9.720 -4.437 1.00 61.97 174 ALA A N 1
ATOM 1381 C CA . ALA A 1 174 ? 12.450 9.611 -3.091 1.00 61.97 174 ALA A CA 1
ATOM 1382 C C . ALA A 1 174 ? 11.826 10.924 -2.567 1.00 61.97 174 ALA A C 1
ATOM 1384 O O . ALA A 1 174 ? 11.476 11.011 -1.387 1.00 61.97 174 ALA A O 1
ATOM 1385 N N . ASP A 1 175 ? 11.647 11.910 -3.448 1.00 67.00 175 ASP A N 1
ATOM 1386 C CA . ASP A 1 175 ? 10.776 13.051 -3.249 1.00 67.00 175 ASP A CA 1
ATOM 1387 C C . ASP A 1 175 ? 9.353 12.624 -3.620 1.00 67.00 175 ASP A C 1
ATOM 1389 O O . ASP A 1 175 ? 9.072 12.206 -4.746 1.00 67.00 175 ASP A O 1
ATOM 1393 N N . TRP A 1 176 ? 8.471 12.654 -2.627 1.00 68.81 176 TRP A N 1
ATOM 1394 C CA . TRP A 1 176 ? 7.071 12.244 -2.746 1.00 68.81 176 TRP A CA 1
ATOM 1395 C C . TRP A 1 176 ? 6.145 13.450 -2.934 1.00 68.81 176 TRP A C 1
ATOM 1397 O O . TRP A 1 176 ? 4.932 13.298 -2.863 1.00 68.81 176 TRP A O 1
ATOM 1407 N N . SER A 1 177 ? 6.699 14.656 -3.113 1.00 59.88 177 SER A N 1
ATOM 1408 C CA . SER A 1 177 ? 5.920 15.888 -3.283 1.00 59.88 177 SER A CA 1
ATOM 1409 C C . SER A 1 177 ? 5.246 15.998 -4.654 1.00 59.88 177 SER A C 1
ATOM 1411 O O . SER A 1 177 ? 4.222 16.669 -4.782 1.00 59.88 177 SER A O 1
ATOM 1413 N N . ALA A 1 178 ? 5.786 15.314 -5.666 1.00 57.66 178 ALA A N 1
ATOM 1414 C CA . ALA A 1 178 ? 5.227 15.242 -7.009 1.00 57.66 178 ALA A CA 1
ATOM 1415 C C . ALA A 1 178 ? 4.417 13.949 -7.181 1.00 57.66 178 ALA A C 1
ATOM 1417 O O . ALA A 1 178 ? 4.875 12.983 -7.797 1.00 57.66 178 ALA A O 1
ATOM 1418 N N . ASP A 1 179 ? 3.208 13.924 -6.618 1.00 53.72 179 ASP A N 1
ATOM 1419 C CA . ASP A 1 179 ? 2.248 12.855 -6.894 1.00 53.72 179 ASP A CA 1
ATOM 1420 C C . ASP A 1 179 ? 2.039 12.733 -8.417 1.00 53.72 179 ASP A C 1
ATOM 1422 O O . ASP A 1 179 ? 1.687 13.701 -9.093 1.00 53.72 179 ASP A O 1
ATOM 1426 N N . ASN A 1 180 ? 2.229 11.523 -8.951 1.00 55.75 180 ASN A N 1
ATOM 1427 C CA . ASN A 1 180 ? 1.984 11.156 -10.354 1.00 55.75 180 ASN A CA 1
ATOM 1428 C C . ASN A 1 180 ? 2.937 11.759 -11.403 1.00 55.75 180 ASN A C 1
ATOM 1430 O O . ASN A 1 180 ? 2.558 11.879 -12.571 1.00 55.75 180 ASN A O 1
ATOM 1434 N N . ALA A 1 181 ? 4.173 12.113 -11.040 1.00 64.56 181 ALA A N 1
ATOM 1435 C CA . ALA A 1 181 ? 5.182 12.421 -12.052 1.00 64.56 181 ALA A CA 1
ATOM 1436 C C . ALA A 1 181 ? 5.422 11.193 -12.952 1.00 64.56 181 ALA A C 1
ATOM 1438 O O . ALA A 1 181 ? 5.746 10.108 -12.467 1.00 64.56 181 ALA A O 1
ATOM 1439 N N . VAL A 1 182 ? 5.259 11.366 -14.268 1.00 72.69 182 VAL A N 1
ATOM 1440 C CA . VAL A 1 182 ? 5.537 10.307 -15.247 1.00 72.69 182 VAL A CA 1
ATOM 1441 C C . VAL A 1 182 ? 7.001 9.900 -15.118 1.00 72.69 182 VAL A C 1
ATOM 1443 O O . VAL A 1 182 ? 7.900 10.734 -15.219 1.00 72.69 182 VAL A O 1
ATOM 1446 N N . VAL A 1 183 ? 7.238 8.608 -14.898 1.00 84.19 183 VAL A N 1
ATOM 1447 C CA . VAL A 1 183 ? 8.592 8.059 -14.803 1.00 84.19 183 VAL A CA 1
ATOM 1448 C C . VAL A 1 183 ? 9.246 8.146 -16.186 1.00 84.19 183 VAL A C 1
ATOM 1450 O O . VAL A 1 183 ? 8.853 7.432 -17.108 1.00 84.19 183 VAL A O 1
ATOM 1453 N N . ASP A 1 184 ? 10.233 9.028 -16.333 1.00 87.12 184 ASP A N 1
ATOM 1454 C CA . ASP A 1 184 ? 11.026 9.191 -17.556 1.00 87.12 184 ASP A CA 1
ATOM 1455 C C . ASP A 1 184 ? 12.243 8.249 -17.512 1.00 87.12 184 ASP A C 1
ATOM 1457 O O . ASP A 1 184 ? 13.118 8.366 -16.651 1.00 87.12 184 ASP A O 1
ATOM 1461 N N . ILE A 1 185 ? 12.322 7.312 -18.457 1.00 90.38 185 ILE A N 1
ATOM 1462 C CA . ILE A 1 185 ? 13.414 6.335 -18.571 1.00 90.38 185 ILE A CA 1
ATOM 1463 C C . ILE A 1 185 ? 14.102 6.542 -19.913 1.00 90.38 185 ILE A C 1
ATOM 1465 O O . ILE A 1 185 ? 13.445 6.546 -20.947 1.00 90.38 185 ILE A O 1
ATOM 1469 N N . ARG A 1 186 ? 15.431 6.664 -19.930 1.00 91.94 186 ARG A N 1
ATOM 1470 C CA . ARG A 1 186 ? 16.211 6.687 -21.175 1.00 91.94 186 ARG A CA 1
ATOM 1471 C C . ARG A 1 186 ? 16.948 5.364 -21.354 1.00 91.94 186 ARG A C 1
ATOM 1473 O O . ARG A 1 186 ? 17.689 4.956 -20.459 1.00 91.94 186 ARG A O 1
ATOM 1480 N N . LEU A 1 187 ? 16.766 4.701 -22.497 1.00 92.69 187 LEU A N 1
ATOM 1481 C CA . LEU A 1 187 ? 17.476 3.453 -22.792 1.00 92.69 187 LEU A CA 1
ATOM 1482 C C . LEU A 1 187 ? 18.994 3.667 -22.767 1.00 92.69 187 LEU A C 1
ATOM 1484 O O . LEU A 1 187 ? 19.497 4.719 -23.164 1.00 92.69 187 LEU A O 1
ATOM 1488 N N . GLY A 1 188 ? 19.733 2.681 -22.256 1.00 87.69 188 GLY A N 1
ATOM 1489 C CA . GLY A 1 188 ? 21.190 2.779 -22.122 1.00 87.69 188 GLY A CA 1
ATOM 1490 C C . GLY A 1 188 ? 21.721 3.576 -20.946 1.00 87.69 188 GLY A C 1
ATOM 1491 O O . GLY A 1 188 ? 22.904 3.457 -20.630 1.00 87.69 188 GLY A O 1
ATOM 1492 N N . MET A 1 189 ? 20.873 4.362 -20.285 1.00 89.06 189 MET A N 1
ATOM 1493 C CA . MET A 1 189 ? 21.258 5.146 -19.118 1.00 89.06 189 MET A CA 1
ATOM 1494 C C . MET A 1 189 ? 20.836 4.410 -17.839 1.00 89.06 189 MET A C 1
ATOM 1496 O O . MET A 1 189 ? 19.718 3.896 -17.772 1.00 89.06 189 MET A O 1
ATOM 1500 N N . PRO A 1 190 ? 21.706 4.329 -16.815 1.00 88.44 190 PRO A N 1
ATOM 1501 C CA . PRO A 1 190 ? 21.352 3.680 -15.561 1.00 88.44 190 PRO A CA 1
ATOM 1502 C C . PRO A 1 190 ? 20.326 4.516 -14.788 1.00 88.44 190 PRO A C 1
ATOM 1504 O O . PRO A 1 190 ? 20.554 5.695 -14.506 1.00 88.44 190 PRO A O 1
ATOM 1507 N N . VAL A 1 191 ? 19.226 3.881 -14.387 1.00 87.25 191 VAL A N 1
ATOM 1508 C CA . VAL A 1 191 ? 18.283 4.429 -13.412 1.00 87.25 191 VAL A CA 1
ATOM 1509 C C . VAL A 1 191 ? 18.878 4.203 -12.025 1.00 87.25 191 VAL A C 1
ATOM 1511 O O . VAL A 1 191 ? 19.061 3.066 -11.586 1.00 87.25 191 VAL A O 1
ATOM 1514 N N . ARG A 1 192 ? 19.233 5.299 -11.348 1.00 85.69 192 ARG A N 1
ATOM 1515 C CA . ARG A 1 192 ? 19.957 5.259 -10.066 1.00 85.69 192 ARG A CA 1
ATOM 1516 C C . ARG A 1 192 ? 19.100 4.725 -8.932 1.00 85.69 192 ARG A C 1
ATOM 1518 O O . ARG A 1 192 ? 19.553 3.895 -8.147 1.00 85.69 192 ARG A O 1
ATOM 1525 N N . CYS A 1 193 ? 17.873 5.216 -8.839 1.00 86.81 193 CYS A N 1
ATOM 1526 C CA . CYS A 1 193 ? 16.949 4.848 -7.789 1.00 86.81 193 CYS A CA 1
ATOM 1527 C C . CYS A 1 193 ? 15.523 4.960 -8.318 1.00 86.81 193 CYS A C 1
ATOM 1529 O O . CYS A 1 193 ? 15.167 5.932 -8.969 1.00 86.81 193 CYS A O 1
ATOM 1531 N N . LEU A 1 194 ? 14.710 3.961 -8.015 1.00 89.19 194 LEU A N 1
ATOM 1532 C CA . LEU A 1 194 ? 13.264 4.027 -8.105 1.00 89.19 194 LEU A CA 1
ATOM 1533 C C . LEU A 1 194 ? 12.730 3.588 -6.745 1.00 89.19 194 LEU A C 1
ATOM 1535 O O . LEU A 1 194 ? 12.983 2.470 -6.300 1.00 89.19 194 LEU A O 1
ATOM 1539 N N . ALA A 1 195 ? 12.053 4.495 -6.056 1.00 89.81 195 ALA A N 1
ATOM 1540 C CA . ALA A 1 195 ? 11.431 4.239 -4.773 1.00 89.81 195 ALA A CA 1
ATOM 1541 C C . ALA A 1 195 ? 9.952 3.908 -4.980 1.00 89.81 195 ALA A C 1
ATOM 1543 O O . ALA A 1 195 ? 9.260 4.586 -5.738 1.00 89.81 195 ALA A O 1
ATOM 1544 N N . ALA A 1 196 ? 9.462 2.891 -4.280 1.00 89.62 196 ALA A N 1
ATOM 1545 C CA . ALA A 1 196 ? 8.067 2.495 -4.296 1.00 89.62 196 ALA A CA 1
ATOM 1546 C C . ALA A 1 196 ? 7.508 2.414 -2.876 1.00 89.62 196 ALA A C 1
ATOM 1548 O O . ALA A 1 196 ? 8.138 1.853 -1.981 1.00 89.62 196 ALA A O 1
ATOM 1549 N N . ARG A 1 197 ? 6.307 2.947 -2.673 1.00 90.50 197 ARG A N 1
ATOM 1550 C CA . ARG A 1 197 ? 5.528 2.784 -1.442 1.00 90.50 197 ARG A CA 1
ATOM 1551 C C . ARG A 1 197 ? 4.226 2.094 -1.758 1.00 90.50 197 ARG A C 1
ATOM 1553 O O . ARG A 1 197 ? 3.684 2.262 -2.844 1.00 90.50 197 ARG A O 1
ATOM 1560 N N . SER A 1 198 ? 3.719 1.343 -0.795 1.00 88.88 198 SER A N 1
ATOM 1561 C CA . SER A 1 198 ? 2.459 0.633 -0.926 1.00 88.88 198 SER A CA 1
ATOM 1562 C C . SER A 1 198 ? 1.489 1.097 0.149 1.00 88.88 198 SER A C 1
ATOM 1564 O O . SER A 1 198 ? 1.823 1.066 1.331 1.00 88.88 198 SER A O 1
ATOM 1566 N N . HIS A 1 199 ? 0.273 1.459 -0.249 1.00 90.62 199 HIS A N 1
ATOM 1567 C CA . HIS A 1 199 ? -0.775 1.940 0.646 1.00 90.62 199 HIS A CA 1
ATOM 1568 C C . HIS A 1 199 ? -2.105 1.234 0.372 1.00 90.62 199 HIS A C 1
ATOM 1570 O O . HIS A 1 199 ? -2.343 0.739 -0.727 1.00 90.62 199 HIS A O 1
ATOM 1576 N N . ASP A 1 200 ? -2.974 1.161 1.377 1.00 91.88 200 ASP A N 1
ATOM 1577 C CA . ASP A 1 200 ? -4.389 0.844 1.168 1.00 91.88 200 ASP A CA 1
ATOM 1578 C C . ASP A 1 200 ? -5.195 2.100 0.796 1.00 91.88 200 ASP A C 1
ATOM 1580 O O . ASP A 1 200 ? -4.678 3.215 0.865 1.00 91.88 200 ASP A O 1
ATOM 1584 N N . LEU A 1 201 ? -6.477 1.946 0.439 1.00 91.44 201 LEU A N 1
ATOM 1585 C CA . LEU A 1 201 ? -7.367 3.063 0.067 1.00 91.44 201 LEU A CA 1
ATOM 1586 C C . LEU A 1 201 ? -7.451 4.177 1.134 1.00 91.44 201 LEU A C 1
ATOM 1588 O O . LEU A 1 201 ? -7.803 5.312 0.826 1.00 91.44 201 LEU A O 1
ATOM 1592 N N . TYR A 1 202 ? -7.135 3.868 2.393 1.00 90.50 202 TYR A N 1
ATOM 1593 C CA . TYR A 1 202 ? -7.179 4.809 3.511 1.00 90.50 202 TYR A CA 1
ATOM 1594 C C . TYR A 1 202 ? -5.819 5.466 3.793 1.00 90.50 202 TYR A C 1
ATOM 1596 O O . TYR A 1 202 ? -5.688 6.229 4.760 1.00 90.50 202 TYR A O 1
ATOM 1604 N N . GLY A 1 203 ? -4.807 5.187 2.969 1.00 89.50 203 GLY A N 1
ATOM 1605 C CA . GLY A 1 203 ? -3.449 5.706 3.096 1.00 89.50 203 GLY A CA 1
ATOM 1606 C C . GLY A 1 203 ? -2.616 5.004 4.169 1.00 89.50 203 GLY A C 1
ATOM 1607 O O . GLY A 1 203 ? -1.636 5.573 4.644 1.00 89.50 203 GLY A O 1
ATOM 1608 N N . ASN A 1 204 ? -2.996 3.801 4.611 1.00 92.00 204 ASN A N 1
ATOM 1609 C CA . ASN A 1 204 ? -2.168 3.031 5.536 1.00 92.00 204 ASN A CA 1
ATOM 1610 C C . ASN A 1 204 ? -1.064 2.309 4.769 1.00 92.00 204 ASN A C 1
ATOM 1612 O O . ASN A 1 204 ? -1.353 1.574 3.825 1.00 92.00 204 ASN A O 1
ATOM 1616 N N . GLY A 1 205 ? 0.184 2.461 5.212 1.00 90.12 205 GLY A N 1
ATOM 1617 C CA . GLY A 1 205 ? 1.324 1.756 4.628 1.00 90.12 205 GLY A CA 1
ATOM 1618 C C . GLY A 1 205 ? 1.182 0.238 4.749 1.00 90.12 205 GLY A C 1
ATOM 1619 O O . GLY A 1 205 ? 0.972 -0.279 5.846 1.00 90.12 205 GLY A O 1
ATOM 1620 N N . ILE A 1 206 ? 1.307 -0.470 3.629 1.00 90.62 206 ILE A N 1
ATOM 1621 C CA . ILE A 1 206 ? 1.355 -1.932 3.555 1.00 90.62 206 ILE A CA 1
ATOM 1622 C C . ILE A 1 206 ? 2.827 -2.344 3.399 1.00 90.62 206 ILE A C 1
ATOM 1624 O O . ILE A 1 206 ? 3.442 -1.966 2.401 1.00 90.62 206 ILE A O 1
ATOM 1628 N N . PRO A 1 207 ? 3.391 -3.121 4.339 1.00 89.44 207 PRO A N 1
ATOM 1629 C CA . PRO A 1 207 ? 4.770 -3.589 4.253 1.00 89.44 207 PRO A CA 1
ATOM 1630 C C . PRO A 1 207 ? 5.029 -4.482 3.039 1.00 89.44 207 PRO A C 1
ATOM 1632 O O . PRO A 1 207 ? 4.196 -5.316 2.680 1.00 89.44 207 PRO A O 1
ATOM 1635 N N . PHE A 1 208 ? 6.222 -4.360 2.468 1.00 88.25 208 PHE A N 1
ATOM 1636 C CA . PHE A 1 208 ? 6.774 -5.335 1.533 1.00 88.25 208 PHE A CA 1
ATOM 1637 C C . PHE A 1 208 ? 7.396 -6.493 2.322 1.00 88.25 208 PHE A C 1
ATOM 1639 O O . PHE A 1 208 ? 8.212 -6.263 3.214 1.00 88.25 208 PHE A O 1
ATOM 1646 N N . LEU A 1 209 ? 6.996 -7.731 2.020 1.00 83.19 209 LEU A N 1
ATOM 1647 C CA . LEU A 1 209 ? 7.436 -8.917 2.769 1.00 83.19 209 LEU A CA 1
ATOM 1648 C C . LEU A 1 209 ? 8.417 -9.785 1.979 1.00 83.19 209 LEU A C 1
ATOM 1650 O O . LEU A 1 209 ? 9.427 -10.205 2.535 1.00 83.19 209 LEU A O 1
ATOM 1654 N N . ASP A 1 210 ? 8.137 -10.034 0.698 1.00 81.75 210 ASP A N 1
ATOM 1655 C CA . ASP A 1 210 ? 9.004 -10.823 -0.176 1.00 81.75 210 ASP A CA 1
ATOM 1656 C C . ASP A 1 210 ? 9.390 -10.016 -1.415 1.00 81.75 210 ASP A C 1
ATOM 1658 O O . ASP A 1 210 ? 8.606 -9.827 -2.344 1.00 81.75 210 ASP A O 1
ATOM 1662 N N . VAL A 1 211 ? 10.622 -9.516 -1.399 1.00 82.75 211 VAL A N 1
ATOM 1663 C CA . VAL A 1 211 ? 11.203 -8.721 -2.488 1.00 82.75 211 VAL A CA 1
ATOM 1664 C C . VAL A 1 211 ? 12.224 -9.514 -3.297 1.00 82.75 211 VAL A C 1
ATOM 1666 O O . VAL A 1 211 ? 12.857 -8.975 -4.206 1.00 82.75 211 VAL A O 1
ATOM 1669 N N . HIS A 1 212 ? 12.418 -10.795 -2.978 1.00 76.94 212 HIS A N 1
ATOM 1670 C CA . HIS A 1 212 ? 13.341 -11.633 -3.723 1.00 76.94 212 HIS A CA 1
ATOM 1671 C C . HIS A 1 212 ? 12.818 -11.823 -5.152 1.00 76.94 212 HIS A C 1
ATOM 1673 O O . HIS A 1 212 ? 11.621 -11.963 -5.375 1.00 76.94 212 HIS A O 1
ATOM 1679 N N . LYS A 1 213 ? 13.728 -11.842 -6.135 1.00 83.50 213 LYS A N 1
ATOM 1680 C CA . LYS A 1 213 ? 13.397 -11.999 -7.565 1.00 83.50 213 LYS A CA 1
ATOM 1681 C C . LYS A 1 213 ? 12.533 -10.871 -8.142 1.00 83.50 213 LYS A C 1
ATOM 1683 O O . LYS A 1 213 ? 11.748 -11.117 -9.054 1.00 83.50 213 LYS A O 1
ATOM 1688 N N . ALA A 1 214 ? 12.693 -9.643 -7.652 1.00 88.56 214 ALA A N 1
ATOM 1689 C CA . ALA A 1 214 ? 12.063 -8.486 -8.273 1.00 88.56 214 ALA A CA 1
ATOM 1690 C C . ALA A 1 214 ? 12.409 -8.411 -9.773 1.00 88.56 214 ALA A C 1
ATOM 1692 O O . ALA A 1 214 ? 13.580 -8.464 -10.168 1.00 88.56 214 ALA A O 1
ATOM 1693 N N . VAL A 1 215 ? 11.375 -8.284 -10.603 1.00 93.19 215 VAL A N 1
ATOM 1694 C CA . VAL A 1 215 ? 11.488 -8.119 -12.053 1.00 93.19 215 VAL A CA 1
ATOM 1695 C C . VAL A 1 215 ? 10.865 -6.791 -12.432 1.00 93.19 215 VAL A C 1
ATOM 1697 O O . VAL A 1 215 ? 9.733 -6.494 -12.055 1.00 93.19 215 VAL A O 1
ATOM 1700 N N . ILE A 1 216 ? 11.584 -6.014 -13.232 1.00 94.00 216 ILE A N 1
ATOM 1701 C CA . ILE A 1 216 ? 11.047 -4.808 -13.850 1.00 94.00 216 ILE A CA 1
ATOM 1702 C C . ILE A 1 216 ? 10.905 -5.047 -15.347 1.00 94.00 216 ILE A C 1
ATOM 1704 O O . ILE A 1 216 ? 11.818 -5.543 -16.007 1.00 94.00 216 ILE A O 1
ATOM 1708 N N . THR A 1 217 ? 9.758 -4.661 -15.891 1.00 95.56 217 THR A N 1
ATOM 1709 C CA . THR A 1 217 ? 9.401 -4.832 -17.297 1.00 95.56 217 THR A CA 1
ATOM 1710 C C . THR A 1 217 ? 8.838 -3.528 -17.861 1.00 95.56 217 THR A C 1
ATOM 1712 O O . THR A 1 217 ? 8.065 -2.851 -17.194 1.00 95.56 217 THR A O 1
ATOM 1715 N N . ILE A 1 218 ? 9.217 -3.178 -19.087 1.00 95.44 218 ILE A N 1
ATOM 1716 C CA . ILE A 1 218 ? 8.574 -2.126 -19.880 1.00 95.44 218 ILE A CA 1
ATOM 1717 C C . ILE A 1 218 ? 7.635 -2.804 -20.872 1.00 95.44 218 ILE A C 1
ATOM 1719 O O . ILE A 1 218 ? 8.065 -3.673 -21.638 1.00 95.44 218 ILE A O 1
ATOM 1723 N N . LEU A 1 219 ? 6.379 -2.374 -20.870 1.00 95.62 219 LEU A N 1
ATOM 1724 C CA . LEU A 1 219 ? 5.327 -2.840 -21.764 1.00 95.62 219 LEU A CA 1
ATOM 1725 C C . LEU A 1 219 ? 4.903 -1.729 -22.730 1.00 95.62 219 LEU A C 1
ATOM 1727 O O . LEU A 1 219 ? 4.731 -0.584 -22.317 1.00 95.62 219 LEU A O 1
ATOM 1731 N N . GLY A 1 220 ? 4.709 -2.073 -24.000 1.00 92.75 220 GLY A N 1
ATOM 1732 C CA . GLY A 1 220 ? 4.098 -1.217 -25.018 1.00 92.75 220 GLY A CA 1
ATOM 1733 C C . GLY A 1 220 ? 2.764 -1.825 -25.430 1.00 92.75 220 GLY A C 1
ATOM 1734 O O . GLY A 1 220 ? 2.736 -2.725 -26.265 1.00 92.75 220 GLY A O 1
ATOM 1735 N N . GLY A 1 221 ? 1.671 -1.401 -24.795 1.00 88.00 221 GLY A N 1
ATOM 1736 C CA . GLY A 1 221 ? 0.428 -2.177 -24.828 1.00 88.00 221 GLY A CA 1
ATOM 1737 C C . GLY A 1 221 ? 0.633 -3.535 -24.148 1.00 88.00 221 GLY A C 1
ATOM 1738 O O . GLY A 1 221 ? 1.129 -3.586 -23.024 1.00 88.00 221 GLY A O 1
ATOM 1739 N N . ASP A 1 222 ? 0.307 -4.623 -24.846 1.00 87.12 222 ASP A N 1
ATOM 1740 C CA . ASP A 1 222 ? 0.480 -5.995 -24.340 1.00 87.12 222 ASP A CA 1
ATOM 1741 C C . ASP A 1 222 ? 1.882 -6.579 -24.615 1.00 87.12 222 ASP A C 1
ATOM 1743 O O . ASP A 1 222 ? 2.240 -7.639 -24.095 1.00 87.12 222 ASP A O 1
ATOM 1747 N N . ASP A 1 223 ? 2.706 -5.889 -25.411 1.00 91.06 223 ASP A N 1
ATOM 1748 C CA . ASP A 1 223 ? 4.033 -6.360 -25.802 1.00 91.06 223 ASP A CA 1
ATOM 1749 C C . ASP A 1 223 ? 5.100 -6.036 -24.750 1.00 91.06 223 ASP A C 1
ATOM 1751 O O . ASP A 1 223 ? 5.256 -4.895 -24.312 1.00 91.06 223 ASP A O 1
ATOM 1755 N N . ILE A 1 224 ? 5.946 -7.020 -24.431 1.00 94.81 224 ILE A N 1
ATOM 1756 C CA . ILE A 1 224 ? 7.151 -6.803 -23.621 1.00 94.81 224 ILE A CA 1
ATOM 1757 C C . ILE A 1 224 ? 8.243 -6.154 -24.481 1.00 94.81 224 ILE A C 1
ATOM 1759 O O . ILE A 1 224 ? 8.862 -6.809 -25.331 1.00 94.81 224 ILE A O 1
ATOM 1763 N N . LEU A 1 225 ? 8.527 -4.876 -24.214 1.00 94.69 225 LEU A N 1
ATOM 1764 C CA . LEU A 1 225 ? 9.589 -4.124 -24.885 1.00 94.69 225 LEU A CA 1
ATOM 1765 C C . LEU A 1 225 ? 10.957 -4.428 -24.279 1.00 94.69 225 LEU A C 1
ATOM 1767 O O . LEU A 1 225 ? 11.908 -4.687 -25.014 1.00 94.69 225 LEU A O 1
ATOM 1771 N N . ALA A 1 226 ? 11.067 -4.421 -22.950 1.00 94.75 226 ALA A N 1
ATOM 1772 C CA . ALA A 1 226 ? 12.315 -4.681 -22.235 1.00 94.75 226 ALA A CA 1
ATOM 1773 C C . ALA A 1 226 ? 12.043 -5.292 -20.859 1.00 94.75 226 ALA A C 1
ATOM 1775 O O . ALA A 1 226 ? 11.020 -5.007 -20.245 1.00 94.75 226 ALA A O 1
ATOM 1776 N N . GLN A 1 227 ? 12.973 -6.095 -20.347 1.00 95.19 227 GLN A N 1
ATOM 1777 C CA . GLN A 1 227 ? 12.860 -6.699 -19.022 1.00 95.19 227 GLN A CA 1
ATOM 1778 C C . GLN A 1 227 ? 14.231 -6.798 -18.357 1.00 95.19 227 GLN A C 1
ATOM 1780 O O . GLN A 1 227 ? 15.211 -7.172 -18.999 1.00 95.19 227 GLN A O 1
ATOM 1785 N N . VAL A 1 228 ? 14.274 -6.508 -17.059 1.00 93.56 228 VAL A N 1
ATOM 1786 C CA . VAL A 1 228 ? 15.442 -6.686 -16.196 1.00 93.56 228 VAL A CA 1
ATOM 1787 C C . VAL A 1 228 ? 15.049 -7.634 -15.068 1.00 93.56 228 VAL A C 1
ATOM 1789 O O . VAL A 1 228 ? 14.042 -7.424 -14.390 1.00 93.56 228 VAL A O 1
ATOM 1792 N N . LYS A 1 229 ? 15.823 -8.707 -14.901 1.00 90.44 229 LYS A N 1
ATOM 1793 C CA . LYS A 1 229 ? 15.645 -9.708 -13.842 1.00 90.44 229 LYS A CA 1
ATOM 1794 C C . LYS A 1 229 ? 16.728 -9.543 -12.782 1.00 90.44 229 LYS A C 1
ATOM 1796 O O . LYS A 1 229 ? 17.733 -8.885 -13.040 1.00 90.44 229 LYS A O 1
ATOM 1801 N N . ASP A 1 230 ? 16.507 -10.160 -11.623 1.00 82.69 230 ASP A N 1
ATOM 1802 C CA . ASP A 1 230 ? 17.469 -10.227 -10.515 1.00 82.69 230 ASP A CA 1
ATOM 1803 C C . ASP A 1 230 ? 17.970 -8.844 -10.074 1.00 82.69 230 ASP A C 1
ATOM 1805 O O . ASP A 1 230 ? 19.154 -8.621 -9.823 1.00 82.69 230 ASP A O 1
ATOM 1809 N N . ILE A 1 231 ? 17.040 -7.888 -10.011 1.00 86.38 231 ILE A N 1
ATOM 1810 C CA . ILE A 1 231 ? 17.352 -6.497 -9.694 1.00 86.38 231 ILE A CA 1
ATOM 1811 C C . ILE A 1 231 ? 17.726 -6.375 -8.221 1.00 86.38 231 ILE A C 1
ATOM 1813 O O . ILE A 1 231 ? 17.107 -6.988 -7.347 1.00 86.38 231 ILE A O 1
ATOM 1817 N N . LYS A 1 232 ? 18.721 -5.531 -7.938 1.00 86.69 232 LYS A N 1
ATOM 1818 C CA . LYS A 1 232 ? 19.070 -5.175 -6.569 1.00 86.69 232 LYS A CA 1
ATOM 1819 C C . LYS A 1 232 ? 17.969 -4.308 -5.963 1.00 86.69 232 LYS A C 1
ATOM 1821 O O . LYS A 1 232 ? 17.715 -3.188 -6.413 1.00 86.69 232 LYS A O 1
ATOM 1826 N N . VAL A 1 233 ? 17.358 -4.837 -4.913 1.00 90.06 233 VAL A N 1
ATOM 1827 C CA . VAL A 1 233 ? 16.308 -4.168 -4.154 1.00 90.06 233 VAL A CA 1
ATOM 1828 C C . VAL A 1 233 ? 16.682 -4.093 -2.681 1.00 90.06 233 VAL A C 1
ATOM 1830 O O . VAL A 1 233 ? 17.163 -5.067 -2.106 1.00 90.06 233 VAL A O 1
ATOM 1833 N N . ASP A 1 234 ? 16.438 -2.934 -2.082 1.00 90.00 234 ASP A N 1
ATOM 1834 C CA . ASP A 1 234 ? 16.607 -2.680 -0.657 1.00 90.00 234 ASP A CA 1
ATOM 1835 C C . ASP A 1 234 ? 15.254 -2.269 -0.058 1.00 90.00 234 ASP A C 1
ATOM 1837 O O . ASP A 1 234 ? 14.427 -1.648 -0.727 1.00 90.00 234 ASP A O 1
ATOM 1841 N N . LEU A 1 235 ? 15.032 -2.573 1.219 1.00 90.62 235 LEU A N 1
ATOM 1842 C CA . LEU A 1 235 ? 13.854 -2.123 1.962 1.00 90.62 235 LEU A CA 1
ATOM 1843 C C . LEU A 1 235 ? 14.250 -1.101 3.022 1.00 90.62 235 LEU A C 1
ATOM 1845 O O . LEU A 1 235 ? 15.302 -1.214 3.653 1.00 90.62 235 LEU A O 1
ATOM 1849 N N . SER A 1 236 ? 13.389 -0.109 3.241 1.00 90.12 236 SER A N 1
ATOM 1850 C CA . SER A 1 236 ? 13.479 0.753 4.417 1.00 90.12 236 SER A CA 1
ATOM 1851 C C . SER A 1 236 ? 13.315 -0.058 5.707 1.00 90.12 236 SER A C 1
ATOM 1853 O O . SER A 1 236 ? 12.724 -1.136 5.725 1.00 90.12 236 SER A O 1
ATOM 1855 N N . THR A 1 237 ? 13.795 0.485 6.828 1.00 87.12 237 THR A N 1
ATOM 1856 C CA . THR A 1 237 ? 13.735 -0.176 8.144 1.00 87.12 237 THR A CA 1
ATOM 1857 C C . THR A 1 237 ? 12.307 -0.481 8.616 1.00 87.12 237 THR A C 1
ATOM 1859 O O . THR A 1 237 ? 12.097 -1.408 9.393 1.00 87.12 237 THR A O 1
ATOM 1862 N N . ASP A 1 238 ? 11.322 0.305 8.178 1.00 84.44 238 ASP A N 1
ATOM 1863 C CA . ASP A 1 238 ? 9.895 0.096 8.456 1.00 84.44 238 ASP A CA 1
ATOM 1864 C C . ASP A 1 238 ? 9.206 -0.839 7.447 1.00 84.44 238 ASP A C 1
ATOM 1866 O O . ASP A 1 238 ? 8.025 -1.140 7.609 1.00 84.44 238 ASP A O 1
ATOM 1870 N N . LEU A 1 239 ? 9.942 -1.314 6.434 1.00 89.81 239 LEU A N 1
ATOM 1871 C CA . LEU A 1 239 ? 9.478 -2.169 5.340 1.00 89.81 239 LEU A CA 1
ATOM 1872 C C . LEU A 1 239 ? 8.404 -1.527 4.443 1.00 89.81 239 LEU A C 1
ATOM 1874 O O . LEU A 1 239 ? 7.793 -2.221 3.633 1.00 89.81 239 LEU A O 1
ATOM 1878 N N . LEU A 1 240 ? 8.154 -0.219 4.567 1.00 88.38 240 LEU A N 1
ATOM 1879 C CA . LEU A 1 240 ? 7.103 0.486 3.822 1.00 88.38 240 LEU A CA 1
ATOM 1880 C C . LEU A 1 240 ? 7.586 1.085 2.499 1.00 88.38 240 LEU A C 1
ATOM 1882 O O . LEU A 1 240 ? 6.764 1.431 1.651 1.00 88.38 240 LEU A O 1
ATOM 1886 N N . THR A 1 241 ? 8.901 1.226 2.319 1.00 90.00 241 THR A N 1
ATOM 1887 C CA . THR A 1 241 ? 9.511 1.766 1.102 1.00 90.00 241 THR A CA 1
ATOM 1888 C C . THR A 1 241 ? 10.468 0.744 0.496 1.00 90.00 241 THR A C 1
ATOM 1890 O O . THR A 1 241 ? 11.420 0.300 1.138 1.00 90.00 241 THR A O 1
ATOM 1893 N N . LEU A 1 242 ? 10.219 0.401 -0.763 1.00 91.62 242 LEU A N 1
ATOM 1894 C CA . LEU A 1 242 ? 11.086 -0.406 -1.609 1.00 91.62 242 LEU A CA 1
ATOM 1895 C C . LEU A 1 242 ? 11.988 0.512 -2.427 1.00 91.62 242 LEU A C 1
ATOM 1897 O O . LEU A 1 242 ? 11.499 1.396 -3.121 1.00 91.62 242 LEU A O 1
ATOM 1901 N N . TYR A 1 243 ? 13.294 0.287 -2.376 1.00 91.19 243 TYR A N 1
ATOM 1902 C CA . TYR A 1 243 ? 14.276 0.972 -3.205 1.00 91.19 243 TYR A CA 1
ATOM 1903 C C . TYR A 1 243 ? 14.825 0.006 -4.240 1.00 91.19 243 TYR A C 1
ATOM 1905 O O . TYR A 1 243 ? 15.413 -1.015 -3.901 1.00 91.19 243 TYR A O 1
ATOM 1913 N N . ILE A 1 244 ? 14.667 0.351 -5.507 1.00 90.56 244 ILE A N 1
ATOM 1914 C CA . ILE A 1 244 ? 15.156 -0.416 -6.645 1.00 90.56 244 ILE A CA 1
ATOM 1915 C C . ILE A 1 244 ? 16.307 0.390 -7.231 1.00 90.56 244 ILE A C 1
ATOM 1917 O O . ILE A 1 244 ? 16.110 1.529 -7.659 1.00 90.56 244 ILE A O 1
ATOM 1921 N N . ARG A 1 245 ? 17.521 -0.157 -7.190 1.00 88.31 245 ARG A N 1
ATOM 1922 C CA . ARG A 1 245 ? 18.736 0.613 -7.481 1.00 88.31 245 ARG A CA 1
ATOM 1923 C C . ARG A 1 245 ? 19.493 0.061 -8.670 1.00 88.31 245 ARG A C 1
ATOM 1925 O O . ARG A 1 245 ? 19.492 -1.143 -8.909 1.00 88.31 245 ARG A O 1
ATOM 1932 N N . ASP A 1 246 ? 20.175 0.976 -9.351 1.00 86.50 246 ASP A N 1
ATOM 1933 C CA . ASP A 1 246 ? 21.208 0.693 -10.345 1.00 86.50 246 ASP A CA 1
ATOM 1934 C C . ASP A 1 246 ? 20.794 -0.361 -11.386 1.00 86.50 246 ASP A C 1
ATOM 1936 O O . ASP A 1 246 ? 21.467 -1.373 -11.586 1.00 86.50 246 ASP A O 1
ATOM 1940 N N . PHE A 1 247 ? 19.680 -0.107 -12.075 1.00 90.38 247 PHE A N 1
ATOM 1941 C CA . PHE A 1 247 ? 19.216 -0.940 -13.185 1.00 90.38 247 PHE A CA 1
ATOM 1942 C C . PHE A 1 247 ? 19.194 -0.159 -14.500 1.00 90.38 247 PHE A C 1
ATOM 1944 O O . PHE A 1 247 ? 19.227 1.070 -14.538 1.00 90.38 247 PHE A O 1
ATOM 1951 N N . LEU A 1 248 ? 19.181 -0.893 -15.606 1.00 91.56 248 LEU A N 1
ATOM 1952 C CA . LEU A 1 248 ? 19.354 -0.363 -16.952 1.00 91.56 248 LEU A CA 1
ATOM 1953 C C . LEU A 1 248 ? 18.520 -1.200 -17.916 1.00 91.56 248 LEU A C 1
ATOM 1955 O O . LEU A 1 248 ? 18.619 -2.426 -17.916 1.00 91.56 248 LEU A O 1
ATOM 1959 N N . PHE A 1 249 ? 17.762 -0.537 -18.783 1.00 93.62 249 PHE A N 1
ATOM 1960 C CA . PHE A 1 249 ? 17.083 -1.196 -19.889 1.00 93.62 249 PHE A CA 1
ATOM 1961 C C . PHE A 1 249 ? 17.889 -1.117 -21.178 1.00 93.62 249 PHE A C 1
ATOM 1963 O O . PHE A 1 249 ? 18.401 -0.060 -21.553 1.00 93.62 249 PHE A O 1
ATOM 1970 N N . LYS A 1 250 ? 17.930 -2.247 -21.884 1.00 92.31 250 LYS A N 1
ATOM 1971 C CA . LYS A 1 250 ? 18.430 -2.361 -23.252 1.00 92.31 250 LYS A CA 1
ATOM 1972 C C . LYS A 1 250 ? 17.385 -3.088 -24.086 1.00 92.31 250 LYS A C 1
ATOM 1974 O O . LYS A 1 250 ? 16.944 -4.171 -23.706 1.00 92.31 250 LYS A O 1
ATOM 1979 N N . THR A 1 251 ? 16.977 -2.488 -25.194 1.00 94.56 251 THR A N 1
ATOM 1980 C CA . THR A 1 251 ? 16.049 -3.097 -26.153 1.00 94.56 251 THR A CA 1
ATOM 1981 C C . THR A 1 251 ? 16.169 -2.401 -27.496 1.00 94.56 251 THR A C 1
ATOM 1983 O O . THR A 1 251 ? 16.423 -1.205 -27.514 1.00 94.56 251 THR A O 1
ATOM 1986 N N . ASN A 1 252 ? 15.961 -3.137 -28.584 1.00 93.38 252 ASN A N 1
ATOM 1987 C CA . ASN A 1 252 ? 15.859 -2.632 -29.956 1.00 93.38 252 ASN A CA 1
ATOM 1988 C C . ASN A 1 252 ? 14.399 -2.595 -30.455 1.00 93.38 252 ASN A C 1
ATOM 1990 O O . ASN A 1 252 ? 14.136 -2.596 -31.654 1.00 93.38 252 ASN A O 1
ATOM 1994 N N . LYS A 1 253 ? 13.432 -2.690 -29.535 1.00 94.69 253 LYS A N 1
ATOM 1995 C CA . LYS A 1 253 ? 11.996 -2.771 -29.844 1.00 94.69 253 LYS A CA 1
ATOM 1996 C C . LYS A 1 253 ? 11.253 -1.467 -29.566 1.00 94.69 253 LYS A C 1
ATOM 1998 O O . LYS A 1 253 ? 10.026 -1.458 -29.646 1.00 94.69 253 LYS A O 1
ATOM 2003 N N . LEU A 1 254 ? 11.958 -0.396 -29.197 1.00 93.75 254 LEU A N 1
ATOM 2004 C CA . LEU A 1 254 ? 11.327 0.851 -28.765 1.00 93.75 254 LEU A CA 1
ATOM 2005 C C . LEU A 1 254 ? 10.541 1.520 -29.897 1.00 93.75 254 LEU A C 1
ATOM 2007 O O . LEU A 1 254 ? 9.526 2.163 -29.643 1.00 93.75 254 LEU A O 1
ATOM 2011 N N . ASP A 1 255 ? 10.944 1.288 -31.145 1.00 91.69 255 ASP A N 1
ATOM 2012 C CA . ASP A 1 255 ? 10.272 1.843 -32.320 1.00 91.69 255 ASP A CA 1
ATOM 2013 C C . ASP A 1 255 ? 8.788 1.456 -32.425 1.00 91.69 255 ASP A C 1
ATOM 2015 O O . ASP A 1 255 ? 8.013 2.160 -33.065 1.00 91.69 255 ASP A O 1
ATOM 2019 N N . ARG A 1 256 ? 8.357 0.386 -31.740 1.00 91.75 256 ARG A N 1
ATOM 2020 C CA . ARG A 1 256 ? 6.951 -0.049 -31.681 1.00 91.75 256 ARG A CA 1
ATOM 2021 C C . ARG A 1 256 ? 6.015 0.947 -30.998 1.00 91.75 256 ARG A C 1
ATOM 2023 O O . ARG A 1 256 ? 4.818 0.900 -31.249 1.00 91.75 256 ARG A O 1
ATOM 2030 N N . VAL A 1 257 ? 6.541 1.809 -30.125 1.00 91.50 257 VAL A N 1
ATOM 2031 C CA . VAL A 1 257 ? 5.759 2.817 -29.382 1.00 91.50 257 VAL A CA 1
ATOM 2032 C C . VAL A 1 257 ? 6.030 4.245 -29.862 1.00 91.50 257 VAL A C 1
ATOM 2034 O O . VAL A 1 257 ? 5.662 5.220 -29.201 1.00 91.50 257 VAL A O 1
ATOM 2037 N N . ARG A 1 258 ? 6.670 4.392 -31.027 1.00 88.00 258 ARG A N 1
ATOM 2038 C CA . ARG A 1 258 ? 6.826 5.691 -31.683 1.00 88.00 258 ARG A CA 1
ATOM 2039 C C . ARG A 1 258 ? 5.470 6.255 -32.133 1.00 88.00 258 ARG A C 1
ATOM 2041 O O . ARG A 1 258 ? 4.560 5.490 -32.446 1.00 88.00 258 ARG A O 1
ATOM 2048 N N . PRO A 1 259 ? 5.342 7.589 -32.219 1.00 86.38 259 PRO A N 1
ATOM 2049 C CA . PRO A 1 259 ? 6.341 8.599 -31.845 1.00 86.38 259 PRO A CA 1
ATOM 2050 C C . PRO A 1 259 ? 6.254 9.036 -30.371 1.00 86.38 259 PRO A C 1
ATOM 2052 O O . PRO A 1 259 ? 7.141 9.731 -29.887 1.00 86.38 259 PRO A O 1
ATOM 2055 N N . ASN A 1 260 ? 5.203 8.643 -29.643 1.00 87.75 260 ASN A N 1
ATOM 2056 C CA . ASN A 1 260 ? 4.909 9.206 -28.319 1.00 87.75 260 ASN A CA 1
ATOM 2057 C C . ASN A 1 260 ? 5.784 8.624 -27.201 1.00 87.75 260 ASN A C 1
ATOM 2059 O O . ASN A 1 260 ? 5.988 9.282 -26.177 1.00 87.75 260 ASN A O 1
ATOM 2063 N N . TYR A 1 261 ? 6.318 7.415 -27.409 1.00 91.25 261 TYR A N 1
ATOM 2064 C CA . TYR A 1 261 ? 7.154 6.692 -26.449 1.00 91.25 261 TYR A CA 1
ATOM 2065 C C . TYR A 1 261 ? 6.465 6.424 -25.100 1.00 91.25 261 TYR A C 1
ATOM 2067 O O . TYR A 1 261 ? 7.122 6.258 -24.068 1.00 91.25 261 TYR A O 1
ATOM 2075 N N . GLU A 1 262 ? 5.135 6.394 -25.110 1.00 93.31 262 GLU A N 1
ATOM 2076 C CA . GLU A 1 262 ? 4.317 6.035 -23.959 1.00 93.31 262 GLU A CA 1
ATOM 2077 C C . GLU A 1 262 ? 4.374 4.525 -23.739 1.00 93.31 262 GLU A C 1
ATOM 2079 O O . GLU A 1 262 ? 4.238 3.728 -24.671 1.00 93.31 262 GLU A O 1
ATOM 2084 N N . ALA A 1 263 ? 4.599 4.132 -22.492 1.00 94.50 263 ALA A N 1
ATOM 2085 C CA . ALA A 1 263 ? 4.731 2.745 -22.093 1.00 94.50 263 ALA A CA 1
ATOM 2086 C C . ALA A 1 263 ? 4.183 2.539 -20.676 1.00 94.50 263 ALA A C 1
ATOM 2088 O O . ALA A 1 263 ? 3.818 3.478 -19.967 1.00 94.50 263 ALA A O 1
ATOM 2089 N N . MET A 1 264 ? 4.140 1.281 -20.253 1.00 93.81 264 MET A N 1
ATOM 2090 C CA . MET A 1 264 ? 3.801 0.896 -18.889 1.00 93.81 264 MET A CA 1
ATOM 2091 C C . MET A 1 264 ? 5.012 0.245 -18.227 1.00 93.81 264 MET A C 1
ATOM 2093 O O . MET A 1 264 ? 5.531 -0.769 -18.696 1.00 93.81 264 MET A O 1
ATOM 2097 N N . LEU A 1 265 ? 5.455 0.817 -17.110 1.00 93.50 265 LEU A N 1
ATOM 2098 C CA . LEU A 1 265 ? 6.445 0.217 -16.231 1.00 93.50 265 LEU A CA 1
ATOM 2099 C C . LEU A 1 265 ? 5.740 -0.763 -15.299 1.00 93.50 265 LEU A C 1
ATOM 2101 O O . LEU A 1 265 ? 4.908 -0.372 -14.481 1.00 93.50 265 LEU A O 1
ATOM 2105 N N . LYS A 1 266 ? 6.104 -2.033 -15.402 1.00 93.62 266 LYS A N 1
ATOM 2106 C CA . LYS A 1 266 ? 5.601 -3.104 -14.554 1.00 93.62 266 LYS A CA 1
ATOM 2107 C C . LYS A 1 266 ? 6.688 -3.574 -13.595 1.00 93.62 266 LYS A C 1
ATOM 2109 O O . LYS A 1 266 ? 7.780 -3.939 -14.028 1.00 93.62 266 LYS A O 1
ATOM 2114 N N . ILE A 1 267 ? 6.382 -3.578 -12.302 1.00 92.12 267 ILE A N 1
ATOM 2115 C CA . ILE A 1 267 ? 7.244 -4.089 -11.233 1.00 92.12 267 ILE A CA 1
ATOM 2116 C C . ILE A 1 267 ? 6.555 -5.315 -10.649 1.00 92.12 267 ILE A C 1
ATOM 2118 O O . ILE A 1 267 ? 5.478 -5.201 -10.069 1.00 92.12 267 ILE A O 1
ATOM 2122 N N . SER A 1 268 ? 7.172 -6.479 -10.805 1.00 91.19 268 SER A N 1
ATOM 2123 C CA . SER A 1 268 ? 6.666 -7.746 -10.285 1.00 91.19 268 SER A CA 1
ATOM 2124 C C . SER A 1 268 ? 7.548 -8.217 -9.130 1.00 91.19 268 SER A C 1
ATOM 2126 O O . SER A 1 268 ? 8.760 -8.373 -9.287 1.00 91.19 268 SER A O 1
ATOM 2128 N N . LEU A 1 269 ? 6.922 -8.446 -7.979 1.00 88.25 269 LEU A N 1
ATOM 2129 C CA . LEU A 1 269 ? 7.473 -9.128 -6.809 1.00 88.25 269 LEU A CA 1
ATOM 2130 C C . LEU A 1 269 ? 6.804 -10.504 -6.660 1.00 88.25 269 LEU A C 1
ATOM 2132 O O . LEU A 1 269 ? 5.857 -10.822 -7.380 1.00 88.25 269 LEU A O 1
ATOM 2136 N N . SER A 1 270 ? 7.264 -11.322 -5.712 1.00 83.88 270 SER A N 1
ATOM 2137 C CA . SER A 1 270 ? 6.686 -12.651 -5.464 1.00 83.88 270 SER A CA 1
ATOM 2138 C C . SER A 1 270 ? 5.208 -12.614 -5.057 1.00 83.88 270 SER A C 1
ATOM 2140 O O . SER A 1 270 ? 4.453 -13.523 -5.394 1.00 83.88 270 SER A O 1
ATOM 2142 N N . ASP A 1 271 ? 4.800 -11.592 -4.302 1.00 77.88 271 ASP A N 1
ATOM 2143 C CA . ASP A 1 271 ? 3.475 -11.490 -3.677 1.00 77.88 271 ASP A CA 1
ATOM 2144 C C . ASP A 1 271 ? 2.579 -10.417 -4.311 1.00 77.88 271 ASP A C 1
ATOM 2146 O O . ASP A 1 271 ? 1.414 -10.269 -3.934 1.00 77.88 271 ASP A O 1
ATOM 2150 N N . SER A 1 272 ? 3.128 -9.609 -5.217 1.00 82.25 272 SER A N 1
ATOM 2151 C CA . SER A 1 272 ? 2.474 -8.394 -5.674 1.00 82.25 272 SER A CA 1
ATOM 2152 C C . SER A 1 272 ? 3.056 -7.862 -6.973 1.00 82.25 272 SER A C 1
ATOM 2154 O O . SER A 1 272 ? 4.204 -8.110 -7.330 1.00 82.25 272 SER A O 1
ATOM 2156 N N . GLU A 1 273 ? 2.238 -7.100 -7.687 1.00 87.56 273 GLU A N 1
ATOM 2157 C CA . GLU A 1 273 ? 2.617 -6.477 -8.942 1.00 87.56 273 GLU A CA 1
ATOM 2158 C C . GLU A 1 273 ? 2.069 -5.055 -9.004 1.00 87.56 273 GLU A C 1
ATOM 2160 O O . GLU A 1 273 ? 0.990 -4.764 -8.485 1.00 87.56 273 GLU A O 1
ATOM 2165 N N . LEU A 1 274 ? 2.822 -4.182 -9.659 1.00 87.25 274 LEU A N 1
ATOM 2166 C CA . LEU A 1 274 ? 2.432 -2.823 -9.973 1.00 87.25 274 LEU A CA 1
ATOM 2167 C C . LEU A 1 274 ? 2.607 -2.572 -11.463 1.00 87.25 274 LEU A C 1
ATOM 2169 O O . LEU A 1 274 ? 3.632 -2.938 -12.026 1.00 87.25 274 LEU A O 1
ATOM 2173 N N . SER A 1 275 ? 1.655 -1.860 -12.057 1.00 89.75 275 SER A N 1
ATOM 2174 C CA . SER A 1 275 ? 1.824 -1.204 -13.352 1.00 89.75 275 SER A CA 1
ATOM 2175 C C . SER A 1 275 ? 1.681 0.305 -13.182 1.00 89.75 275 SER A C 1
ATOM 2177 O O . SER A 1 275 ? 0.758 0.766 -12.511 1.00 89.75 275 SER A O 1
ATOM 2179 N N . HIS A 1 276 ? 2.587 1.074 -13.778 1.00 88.62 276 HIS A N 1
ATOM 2180 C CA . HIS A 1 276 ? 2.589 2.531 -13.714 1.00 88.62 276 HIS A CA 1
ATOM 2181 C C . HIS A 1 276 ? 2.936 3.129 -15.084 1.00 88.62 276 HIS A C 1
ATOM 2183 O O . HIS A 1 276 ? 3.880 2.645 -15.714 1.00 88.62 276 HIS A O 1
ATOM 2189 N N . PRO A 1 277 ? 2.216 4.159 -15.559 1.00 91.00 277 PRO A N 1
ATOM 2190 C CA . PRO A 1 277 ? 2.562 4.836 -16.803 1.00 91.00 277 PRO A CA 1
ATOM 2191 C C . PRO A 1 277 ? 3.980 5.406 -16.758 1.00 91.00 277 PRO A C 1
ATOM 2193 O O . PRO A 1 277 ? 4.402 5.997 -15.762 1.00 91.00 277 PRO A O 1
ATOM 2196 N N . CYS A 1 278 ? 4.725 5.232 -17.841 1.00 91.31 278 CYS A N 1
ATOM 2197 C CA . CYS A 1 278 ? 6.067 5.775 -17.985 1.00 91.31 278 CYS A CA 1
ATOM 2198 C C . CYS A 1 278 ? 6.300 6.260 -19.417 1.00 91.31 278 CYS A C 1
ATOM 2200 O O . CYS A 1 278 ? 5.569 5.908 -20.346 1.00 91.31 278 CYS A O 1
ATOM 2202 N N . LYS A 1 279 ? 7.343 7.068 -19.597 1.00 92.19 279 LYS A N 1
ATOM 2203 C CA . LYS A 1 279 ? 7.820 7.474 -20.916 1.00 92.19 279 LYS A CA 1
ATOM 2204 C C . LYS A 1 279 ? 9.231 6.945 -21.112 1.00 92.19 279 LYS A C 1
ATOM 2206 O O . LYS A 1 279 ? 10.108 7.155 -20.275 1.00 92.19 279 LYS A O 1
ATOM 2211 N N . VAL A 1 280 ? 9.444 6.219 -22.206 1.00 93.06 280 VAL A N 1
ATOM 2212 C CA . VAL A 1 280 ? 10.706 5.516 -22.465 1.00 93.06 280 VAL A CA 1
ATOM 2213 C C . VAL A 1 280 ? 11.380 6.118 -23.683 1.00 93.06 280 VAL A C 1
ATOM 2215 O O . VAL A 1 280 ? 11.019 5.828 -24.814 1.00 93.06 280 VAL A O 1
ATOM 2218 N N . LYS A 1 281 ? 12.375 6.969 -23.459 1.00 92.56 281 LYS A N 1
ATOM 2219 C CA . LYS A 1 281 ? 13.094 7.669 -24.523 1.00 92.56 281 LYS A CA 1
ATOM 2220 C C . LYS A 1 281 ? 14.206 6.784 -25.099 1.00 92.56 281 LYS A C 1
ATOM 2222 O O . LYS A 1 281 ? 14.857 6.057 -24.333 1.00 92.56 281 LYS A O 1
ATOM 2227 N N . PRO A 1 282 ? 14.474 6.877 -26.414 1.00 94.19 282 PRO A N 1
ATOM 2228 C CA . PRO A 1 282 ? 15.613 6.200 -27.020 1.00 94.19 282 PRO A CA 1
ATOM 2229 C C . PRO A 1 282 ? 16.920 6.665 -26.380 1.00 94.19 282 PRO A C 1
ATOM 2231 O O . PRO A 1 282 ? 16.998 7.725 -25.749 1.00 94.19 282 PRO A O 1
ATOM 2234 N N . GLY A 1 283 ? 17.961 5.856 -26.513 1.00 92.94 283 GLY A N 1
ATOM 2235 C CA . GLY A 1 283 ? 19.291 6.197 -26.037 1.00 92.94 283 GLY A CA 1
ATOM 2236 C C . GLY A 1 283 ? 19.888 7.405 -26.757 1.00 92.94 283 GLY A C 1
ATOM 2237 O O . GLY A 1 283 ? 19.285 8.014 -27.640 1.00 92.94 283 GLY A O 1
ATOM 2238 N N . LEU A 1 284 ? 21.108 7.766 -26.365 1.00 91.56 284 LEU A N 1
ATOM 2239 C CA . LEU A 1 284 ? 21.864 8.768 -27.109 1.00 91.56 284 LEU A CA 1
ATOM 2240 C C . LEU A 1 284 ? 22.212 8.234 -28.513 1.00 91.56 284 LEU A C 1
ATOM 2242 O O . LEU A 1 284 ? 22.480 7.030 -28.635 1.00 91.56 284 LEU A O 1
ATOM 2246 N N . PRO A 1 285 ? 22.242 9.113 -29.534 1.00 92.31 285 PRO A N 1
ATOM 2247 C CA . PRO A 1 285 ? 22.696 8.777 -30.878 1.00 92.31 285 PRO A CA 1
ATOM 2248 C C . PRO A 1 285 ? 24.042 8.066 -30.850 1.00 92.31 285 PRO A C 1
ATOM 2250 O O . PRO A 1 285 ? 24.961 8.487 -30.146 1.00 92.31 285 PRO A O 1
ATOM 2253 N N . SER A 1 286 ? 24.150 6.992 -31.624 1.00 92.00 286 SER A N 1
ATOM 2254 C CA . SER A 1 286 ? 25.355 6.165 -31.685 1.00 92.00 286 SER A CA 1
ATOM 2255 C C . SER A 1 286 ? 25.749 5.814 -33.110 1.00 92.00 286 SER A C 1
ATOM 2257 O O . SER A 1 286 ? 26.939 5.766 -33.416 1.00 92.00 286 SER A O 1
ATOM 2259 N N . THR A 1 287 ? 24.776 5.543 -33.976 1.00 91.06 287 THR A N 1
ATOM 2260 C CA . THR A 1 287 ? 25.030 5.081 -35.340 1.00 91.06 287 THR A CA 1
ATOM 2261 C C . THR A 1 287 ? 24.211 5.911 -36.310 1.00 91.06 287 THR A C 1
ATOM 2263 O O . THR A 1 287 ? 23.039 6.179 -36.065 1.00 91.06 287 THR A O 1
ATOM 2266 N N . ILE A 1 288 ? 24.846 6.337 -37.398 1.00 90.06 288 ILE A N 1
ATOM 2267 C CA . ILE A 1 288 ? 24.188 7.012 -38.512 1.00 90.06 288 ILE A CA 1
ATOM 2268 C C . ILE A 1 288 ? 24.413 6.132 -39.732 1.00 90.06 288 ILE A C 1
ATOM 2270 O O . ILE A 1 288 ? 25.555 5.959 -40.161 1.00 90.06 288 ILE A O 1
ATOM 2274 N N . ASN A 1 289 ? 23.335 5.570 -40.262 1.00 88.81 289 ASN A N 1
ATOM 2275 C CA . ASN A 1 289 ? 23.346 4.883 -41.541 1.00 88.81 289 ASN A CA 1
ATOM 2276 C C . ASN A 1 289 ? 22.934 5.881 -42.617 1.00 88.81 289 ASN A C 1
ATOM 2278 O O . ASN A 1 289 ? 22.008 6.667 -42.432 1.00 88.81 289 ASN A O 1
ATOM 2282 N N . MET A 1 290 ? 23.631 5.853 -43.743 1.00 85.50 290 MET A N 1
ATOM 2283 C CA . MET A 1 290 ? 23.279 6.661 -44.899 1.00 85.50 290 MET A CA 1
ATOM 2284 C C . MET A 1 290 ? 22.796 5.721 -45.991 1.00 85.50 290 MET A C 1
ATOM 2286 O O . MET A 1 290 ? 23.582 4.929 -46.513 1.00 85.50 290 MET A O 1
ATOM 2290 N N . ASP A 1 291 ? 21.509 5.799 -46.310 1.00 79.88 291 ASP A N 1
ATOM 2291 C CA . ASP A 1 291 ? 20.947 5.101 -47.456 1.00 79.88 291 ASP A CA 1
ATOM 2292 C C . ASP A 1 291 ? 21.120 5.976 -48.702 1.00 79.88 291 ASP A C 1
ATOM 2294 O O . ASP A 1 291 ? 20.585 7.084 -48.807 1.00 79.88 291 ASP A O 1
ATOM 2298 N N . MET A 1 292 ? 21.929 5.460 -49.626 1.00 73.75 292 MET A N 1
ATOM 2299 C CA . MET A 1 292 ? 22.218 6.032 -50.939 1.00 73.75 292 MET A CA 1
ATOM 2300 C C . MET A 1 292 ? 21.831 5.058 -52.058 1.00 73.75 292 MET A C 1
ATOM 2302 O O . MET A 1 292 ? 22.430 5.081 -53.133 1.00 73.75 292 MET A O 1
ATOM 2306 N N . SER A 1 293 ? 20.864 4.173 -51.819 1.00 68.50 293 SER A N 1
ATOM 2307 C CA . SER A 1 293 ? 20.440 3.136 -52.768 1.00 68.50 293 SER A CA 1
ATOM 2308 C C . SER A 1 293 ? 20.145 3.673 -54.177 1.00 68.50 293 SER A C 1
ATOM 2310 O O . SER A 1 293 ? 20.474 3.007 -55.153 1.00 68.50 293 SER A O 1
ATOM 2312 N N . LEU A 1 294 ? 19.642 4.906 -54.306 1.00 60.19 294 LEU A N 1
ATOM 2313 C CA . LEU A 1 294 ? 19.417 5.578 -55.596 1.00 60.19 294 LEU A CA 1
ATOM 2314 C C . LEU A 1 294 ? 20.694 6.148 -56.253 1.00 60.19 294 LEU A C 1
ATOM 2316 O O . LEU A 1 294 ? 20.729 6.333 -57.468 1.00 60.19 294 LEU A O 1
ATOM 2320 N N . ALA A 1 295 ? 21.741 6.435 -55.476 1.00 60.06 295 ALA A N 1
ATOM 2321 C CA . ALA A 1 295 ? 22.986 7.044 -55.953 1.00 60.06 295 ALA A CA 1
ATOM 2322 C C . ALA A 1 295 ? 24.097 6.014 -56.236 1.00 60.06 295 ALA A C 1
ATOM 2324 O O . ALA A 1 295 ? 24.942 6.253 -57.094 1.00 60.06 295 ALA A O 1
ATOM 2325 N N . TRP A 1 296 ? 24.094 4.854 -55.566 1.00 58.16 296 TRP A N 1
ATOM 2326 C CA . TRP A 1 296 ? 25.123 3.812 -55.729 1.00 58.16 296 TRP A CA 1
ATOM 2327 C C . TRP A 1 296 ? 25.041 3.017 -57.035 1.00 58.16 296 TRP A C 1
ATOM 2329 O O . TRP A 1 296 ? 26.006 2.347 -57.396 1.00 58.16 296 TRP A O 1
ATOM 2339 N N . GLU A 1 297 ? 23.936 3.107 -57.779 1.00 56.12 297 GLU A N 1
ATOM 2340 C CA . GLU A 1 297 ? 23.846 2.499 -59.116 1.00 56.12 297 GLU A CA 1
ATOM 2341 C C . GLU A 1 297 ? 24.820 3.139 -60.124 1.00 56.12 297 GLU A C 1
ATOM 2343 O O . GLU A 1 297 ? 25.100 2.568 -61.181 1.00 56.12 297 GLU A O 1
ATOM 2348 N N . LYS A 1 298 ? 25.374 4.313 -59.798 1.00 61.56 298 LYS A N 1
ATOM 2349 C CA . LYS A 1 298 ? 26.366 5.030 -60.597 1.00 61.56 298 LYS A CA 1
ATOM 2350 C C . LYS A 1 298 ? 27.624 5.213 -59.751 1.00 61.56 298 LYS A C 1
ATOM 2352 O O . LYS A 1 298 ? 27.559 5.698 -58.629 1.00 61.56 298 LYS A O 1
ATOM 2357 N N . ASN A 1 299 ? 28.784 4.822 -60.274 1.00 68.19 299 ASN A N 1
ATOM 2358 C CA . ASN A 1 299 ? 30.061 5.136 -59.631 1.00 68.19 299 ASN A CA 1
ATOM 2359 C C . ASN A 1 299 ? 30.208 6.663 -59.555 1.00 68.19 299 ASN A C 1
ATOM 2361 O O . ASN A 1 299 ? 30.500 7.285 -60.575 1.00 68.19 299 ASN A O 1
ATOM 2365 N N . LEU A 1 300 ? 29.981 7.239 -58.372 1.00 75.69 300 LEU A N 1
ATOM 2366 C CA . LEU A 1 300 ? 29.999 8.685 -58.159 1.00 75.69 300 LEU A CA 1
ATOM 2367 C C . LEU A 1 300 ? 31.348 9.280 -58.578 1.00 75.69 300 LEU A C 1
ATOM 2369 O O . LEU A 1 300 ? 32.407 8.775 -58.188 1.00 75.69 300 LEU A O 1
ATOM 2373 N N . THR A 1 301 ? 31.315 10.367 -59.347 1.00 82.62 301 THR A N 1
ATOM 2374 C CA . THR A 1 301 ? 32.522 11.111 -59.733 1.00 82.62 301 THR A CA 1
ATOM 2375 C C . THR A 1 301 ? 32.694 12.389 -58.899 1.00 82.62 301 THR A C 1
ATOM 2377 O O . THR A 1 301 ? 31.711 12.961 -58.420 1.00 82.62 301 THR A O 1
ATOM 2380 N N . PRO A 1 302 ? 33.935 12.866 -58.661 1.00 83.62 302 PRO A N 1
ATOM 2381 C CA . PRO A 1 302 ? 34.155 14.090 -57.892 1.00 83.62 302 PRO A CA 1
ATOM 2382 C C . PRO A 1 302 ? 33.416 15.297 -58.487 1.00 83.62 302 PRO A C 1
ATOM 2384 O O . PRO A 1 302 ? 33.624 15.646 -59.647 1.00 83.62 302 PRO A O 1
ATOM 2387 N N . GLY A 1 303 ? 32.601 15.964 -57.666 1.00 82.62 303 GLY A N 1
ATOM 2388 C CA . GLY A 1 303 ? 31.808 17.134 -58.061 1.00 82.62 303 GLY A CA 1
ATOM 2389 C C . GLY A 1 303 ? 30.359 16.824 -58.444 1.00 82.62 303 GLY A C 1
ATOM 2390 O O . GLY A 1 303 ? 29.580 17.760 -58.615 1.00 82.62 303 GLY A O 1
ATOM 2391 N N . GLU A 1 304 ? 29.979 15.547 -58.537 1.00 84.62 304 GLU A N 1
ATOM 2392 C CA . GLU A 1 304 ? 28.573 15.160 -58.646 1.00 84.62 304 GLU A CA 1
ATOM 2393 C C . GLU A 1 304 ? 27.811 15.481 -57.356 1.00 84.62 304 GLU A C 1
ATOM 2395 O O . GLU A 1 304 ? 28.328 15.342 -56.244 1.00 84.62 304 GLU A O 1
ATOM 2400 N N . VAL A 1 305 ? 26.568 15.929 -57.524 1.00 83.75 305 VAL A N 1
ATOM 2401 C CA . VAL A 1 305 ? 25.662 16.268 -56.428 1.00 83.75 305 VAL A CA 1
ATOM 2402 C C . VAL A 1 305 ? 24.699 15.107 -56.220 1.00 83.75 305 VAL A C 1
ATOM 2404 O O . VAL A 1 305 ? 24.123 14.592 -57.176 1.00 83.75 305 VAL A O 1
ATOM 2407 N N . ILE A 1 306 ? 24.543 14.699 -54.963 1.00 82.06 306 ILE A N 1
ATOM 2408 C CA . ILE A 1 306 ? 23.530 13.733 -54.543 1.00 82.06 306 ILE A CA 1
ATOM 2409 C C . ILE A 1 306 ? 22.304 14.544 -54.132 1.00 82.06 306 ILE A C 1
ATOM 2411 O O . ILE A 1 306 ? 22.378 15.302 -53.165 1.00 82.06 306 ILE A O 1
ATOM 2415 N N . ASP A 1 307 ? 21.214 14.405 -54.885 1.00 78.62 307 ASP A N 1
ATOM 2416 C CA . ASP A 1 307 ? 19.996 15.192 -54.662 1.00 78.62 307 ASP A CA 1
ATOM 2417 C C . ASP A 1 307 ? 19.285 14.786 -53.364 1.00 78.62 307 ASP A C 1
ATOM 2419 O O . ASP A 1 307 ? 18.935 15.649 -52.562 1.00 78.62 307 ASP A O 1
ATOM 2423 N N . ASP A 1 308 ? 19.151 13.479 -53.119 1.00 76.94 308 ASP A N 1
ATOM 2424 C CA . ASP A 1 308 ? 18.477 12.933 -51.943 1.00 76.94 308 ASP A CA 1
ATOM 2425 C C . ASP A 1 308 ? 19.333 11.855 -51.270 1.00 76.94 308 ASP A C 1
ATOM 2427 O O . ASP A 1 308 ? 19.770 10.888 -51.899 1.00 76.94 308 ASP A O 1
ATOM 2431 N N . ALA A 1 309 ? 19.547 12.008 -49.964 1.00 80.00 309 ALA A N 1
ATOM 2432 C CA . ALA A 1 309 ? 20.150 10.985 -49.123 1.00 80.00 309 ALA A CA 1
ATOM 2433 C C . ALA A 1 309 ? 19.395 10.888 -47.799 1.00 80.00 309 ALA A C 1
ATOM 2435 O O . ALA A 1 309 ? 19.171 11.896 -47.123 1.00 80.00 309 ALA A O 1
ATOM 2436 N N . LEU A 1 310 ? 19.030 9.666 -47.417 1.00 86.12 310 LEU A N 1
ATOM 2437 C CA . LEU A 1 310 ? 18.352 9.412 -46.155 1.00 86.12 310 LEU A CA 1
ATOM 2438 C C . LEU A 1 310 ? 19.391 9.065 -45.088 1.00 86.12 310 LEU A C 1
ATOM 2440 O O . LEU A 1 310 ? 20.149 8.106 -45.229 1.00 86.12 310 LEU A O 1
ATOM 2444 N N . LEU A 1 311 ? 19.418 9.854 -44.016 1.00 87.94 311 LEU A N 1
ATOM 2445 C CA . LEU A 1 311 ? 20.211 9.561 -42.827 1.00 87.94 311 LEU A CA 1
ATOM 2446 C C . LEU A 1 311 ? 19.307 8.910 -41.783 1.00 87.94 311 LEU A C 1
ATOM 2448 O O . LEU A 1 311 ? 18.441 9.563 -41.207 1.00 87.94 311 LEU A O 1
ATOM 2452 N N . GLU A 1 312 ? 19.519 7.627 -41.529 1.00 91.62 312 GLU A N 1
ATOM 2453 C CA . GLU A 1 312 ? 18.878 6.903 -40.438 1.00 91.62 312 GLU A CA 1
ATOM 2454 C C . GLU A 1 312 ? 19.764 7.011 -39.194 1.00 91.62 312 GLU A C 1
ATOM 2456 O O . GLU A 1 312 ? 20.914 6.566 -39.187 1.00 91.62 312 GLU A O 1
ATOM 2461 N N . VAL A 1 313 ? 19.239 7.625 -38.133 1.00 93.00 313 VAL A N 1
ATOM 2462 C CA . VAL A 1 313 ? 19.973 7.825 -36.880 1.00 93.00 313 VAL A CA 1
ATOM 2463 C C . VAL A 1 313 ? 19.441 6.893 -35.803 1.00 93.00 313 VAL A C 1
ATOM 2465 O O . VAL A 1 313 ? 18.284 6.991 -35.386 1.00 93.00 313 VAL A O 1
ATOM 2468 N N . LEU A 1 314 ? 20.327 6.033 -35.309 1.00 94.06 314 LEU A N 1
ATOM 2469 C CA . LEU A 1 314 ? 20.032 5.016 -34.314 1.00 94.06 314 LEU A CA 1
ATOM 2470 C C . LEU A 1 314 ? 20.788 5.272 -33.004 1.00 94.06 314 LEU A C 1
ATOM 2472 O O . LEU A 1 314 ? 21.930 5.752 -32.982 1.00 94.06 314 LEU A O 1
ATOM 2476 N N . ASP A 1 315 ? 20.152 4.916 -31.893 1.00 93.94 315 ASP A N 1
ATOM 2477 C CA . ASP A 1 315 ? 20.790 4.827 -30.588 1.00 93.94 315 ASP A CA 1
ATOM 2478 C C . ASP A 1 315 ? 21.704 3.588 -30.492 1.00 93.94 315 ASP A C 1
ATOM 2480 O O . ASP A 1 315 ? 21.731 2.712 -31.356 1.00 93.94 315 ASP A O 1
ATOM 2484 N N . HIS A 1 316 ? 22.470 3.488 -29.407 1.00 91.75 316 HIS A N 1
ATOM 2485 C CA . HIS A 1 316 ? 23.372 2.352 -29.159 1.00 91.75 316 HIS A CA 1
ATOM 2486 C C . HIS A 1 316 ? 22.648 1.005 -28.930 1.00 91.75 316 HIS A C 1
ATOM 2488 O O . HIS A 1 316 ? 23.305 -0.030 -28.814 1.00 91.75 316 HIS A O 1
ATOM 2494 N N . CYS A 1 317 ? 21.320 1.006 -28.795 1.00 91.56 317 CYS A N 1
ATOM 2495 C CA . CYS A 1 317 ? 20.493 -0.194 -28.722 1.00 91.56 317 CYS A CA 1
ATOM 2496 C C . CYS A 1 317 ? 19.853 -0.548 -30.078 1.00 91.56 317 CYS A C 1
ATOM 2498 O O . CYS A 1 317 ? 19.211 -1.593 -30.167 1.00 91.56 317 CYS A O 1
ATOM 2500 N N . GLY A 1 318 ? 20.041 0.269 -31.119 1.00 93.06 318 GLY A N 1
ATOM 2501 C CA . GLY A 1 318 ? 19.480 0.067 -32.452 1.00 93.06 318 GLY A CA 1
ATOM 2502 C C . GLY A 1 318 ? 18.045 0.572 -32.631 1.00 93.06 318 GLY A C 1
ATOM 2503 O O . GLY A 1 318 ? 17.376 0.100 -33.541 1.00 93.06 318 GLY A O 1
ATOM 2504 N N . ASN A 1 319 ? 17.555 1.479 -31.779 1.00 94.56 319 ASN A N 1
ATOM 2505 C CA . ASN A 1 319 ? 16.273 2.169 -31.992 1.00 94.56 319 ASN A CA 1
ATOM 2506 C C . ASN A 1 319 ? 16.494 3.522 -32.658 1.00 94.56 319 ASN A C 1
ATOM 2508 O O . ASN A 1 319 ? 17.546 4.132 -32.469 1.00 94.56 319 ASN A O 1
ATOM 2512 N N . HIS A 1 320 ? 15.477 4.047 -33.334 1.00 93.69 320 HIS A N 1
ATOM 2513 C CA . HIS A 1 320 ? 15.532 5.409 -33.849 1.00 93.69 320 HIS A CA 1
ATOM 2514 C C . HIS A 1 320 ? 15.602 6.424 -32.706 1.00 93.69 320 HIS A C 1
ATOM 2516 O O . HIS A 1 320 ? 14.921 6.291 -31.685 1.00 93.69 320 HIS A O 1
ATOM 2522 N N . VAL A 1 321 ? 16.436 7.450 -32.873 1.00 92.62 321 VAL A N 1
ATOM 2523 C CA . VAL A 1 321 ? 16.553 8.523 -31.878 1.00 92.62 321 VAL A CA 1
ATOM 2524 C C . VAL A 1 321 ? 15.305 9.416 -31.859 1.00 92.62 321 VAL A C 1
ATOM 2526 O O . VAL A 1 321 ? 14.435 9.346 -32.726 1.00 92.62 321 VAL A O 1
ATOM 2529 N N . GLU A 1 322 ? 15.189 10.230 -30.812 1.00 89.38 322 GLU A N 1
ATOM 2530 C CA . GLU A 1 322 ? 14.033 11.099 -30.582 1.00 89.38 322 GLU A CA 1
ATOM 2531 C C . GLU A 1 322 ? 13.917 12.161 -31.689 1.00 89.38 322 GLU A C 1
ATOM 2533 O O . GLU A 1 322 ? 14.906 12.817 -32.026 1.00 89.38 322 GLU A O 1
ATOM 2538 N N . GLU A 1 323 ? 12.709 12.325 -32.239 1.00 87.38 323 GLU A N 1
ATOM 2539 C CA . GLU A 1 323 ? 12.425 13.348 -33.251 1.00 87.38 323 GLU A CA 1
ATOM 2540 C C . GLU A 1 323 ? 12.741 14.739 -32.696 1.00 87.38 323 GLU A C 1
ATOM 2542 O O . GLU A 1 323 ? 12.485 15.061 -31.532 1.00 87.38 323 GLU A O 1
ATOM 2547 N N . GLY A 1 324 ? 13.318 15.576 -33.544 1.00 86.81 324 GLY A N 1
ATOM 2548 C CA . GLY A 1 324 ? 13.730 16.922 -33.214 1.00 86.81 324 GLY A CA 1
ATOM 2549 C C . GLY A 1 324 ? 15.105 17.028 -32.559 1.00 86.81 324 GLY A C 1
ATOM 2550 O O . GLY A 1 324 ? 15.530 18.147 -32.264 1.00 86.81 324 GLY A O 1
ATOM 2551 N N . MET A 1 325 ? 15.815 15.915 -32.355 1.00 86.25 325 MET A N 1
ATOM 2552 C CA . MET A 1 325 ? 17.196 15.935 -31.880 1.00 86.25 325 MET A CA 1
ATOM 2553 C C . MET A 1 325 ? 18.133 16.510 -32.948 1.00 86.25 325 MET A C 1
ATOM 2555 O O . MET A 1 325 ? 18.160 16.042 -34.085 1.00 86.25 325 MET A O 1
ATOM 2559 N N . GLU A 1 326 ? 18.922 17.516 -32.571 1.00 90.62 326 GLU A N 1
ATOM 2560 C CA . GLU A 1 326 ? 19.933 18.124 -33.438 1.00 90.62 326 GLU A CA 1
ATOM 2561 C C . GLU A 1 326 ? 21.289 17.424 -33.289 1.00 90.62 326 GLU A C 1
ATOM 2563 O O . GLU A 1 326 ? 21.742 17.117 -32.184 1.00 90.62 326 GLU A O 1
ATOM 2568 N N . LEU A 1 327 ? 21.944 17.180 -34.421 1.00 89.44 327 LEU A N 1
ATOM 2569 C CA . LEU A 1 327 ? 23.182 16.421 -34.551 1.00 89.44 327 LEU A CA 1
ATOM 2570 C C . LEU A 1 327 ? 24.138 17.155 -35.482 1.00 89.44 327 LEU A C 1
ATOM 2572 O O . LEU A 1 327 ? 23.721 17.772 -36.458 1.00 89.44 327 LEU A O 1
ATOM 2576 N N . ILE A 1 328 ? 25.436 17.033 -35.217 1.00 89.38 328 ILE A N 1
ATOM 2577 C CA . ILE A 1 328 ? 26.479 17.485 -36.139 1.00 89.38 328 ILE A CA 1
ATOM 2578 C C . ILE A 1 328 ? 26.995 16.256 -36.882 1.00 89.38 328 ILE A C 1
ATOM 2580 O O . ILE A 1 328 ? 27.614 15.377 -36.281 1.00 89.38 328 ILE A O 1
ATOM 2584 N N . VAL A 1 329 ? 26.733 16.194 -38.185 1.00 87.81 329 VAL A N 1
ATOM 2585 C CA . VAL A 1 329 ? 27.138 15.086 -39.049 1.00 87.81 329 VAL A CA 1
ATOM 2586 C C . VAL A 1 329 ? 28.395 15.482 -39.810 1.00 87.81 329 VAL A C 1
ATOM 2588 O O . VAL A 1 329 ? 28.389 16.417 -40.608 1.00 87.81 329 VAL A O 1
ATOM 2591 N N . ASN A 1 330 ? 29.474 14.740 -39.571 1.00 86.50 330 ASN A N 1
ATOM 2592 C CA . ASN A 1 330 ? 30.725 14.889 -40.303 1.00 86.50 330 ASN A CA 1
ATOM 2593 C C . ASN A 1 330 ? 30.868 13.738 -41.296 1.00 86.50 330 ASN A C 1
ATOM 2595 O O . ASN A 1 330 ? 30.776 12.570 -40.922 1.00 86.50 330 ASN A O 1
ATOM 2599 N N . THR A 1 331 ? 31.126 14.073 -42.553 1.00 84.81 331 THR A N 1
ATOM 2600 C CA . THR A 1 331 ? 31.310 13.113 -43.641 1.00 84.81 331 THR A CA 1
ATOM 2601 C C . THR A 1 331 ? 32.760 13.105 -44.108 1.00 84.81 331 THR A C 1
ATOM 2603 O O . THR A 1 331 ? 33.454 14.120 -44.058 1.00 84.81 331 THR A O 1
ATOM 2606 N N . VAL A 1 332 ? 33.229 11.954 -44.589 1.00 84.94 332 VAL A N 1
ATOM 2607 C CA . VAL A 1 332 ? 34.543 11.815 -45.229 1.00 84.94 332 VAL A CA 1
ATOM 2608 C C . VAL A 1 332 ? 34.310 11.534 -46.708 1.00 84.94 332 VAL A C 1
ATOM 2610 O O . VAL A 1 332 ? 33.627 10.576 -47.049 1.00 84.94 332 VAL A O 1
ATOM 2613 N N . GLY A 1 333 ? 34.847 12.385 -47.586 1.00 84.44 333 GLY A N 1
ATOM 2614 C CA . GLY A 1 333 ? 34.690 12.261 -49.044 1.00 84.44 333 GLY A CA 1
ATOM 2615 C C . GLY A 1 333 ? 33.403 12.862 -49.624 1.00 84.44 333 GLY A C 1
ATOM 2616 O O . GLY A 1 333 ? 33.313 13.017 -50.836 1.00 84.44 333 GLY A O 1
ATOM 2617 N N . LEU A 1 334 ? 32.454 13.265 -48.778 1.00 85.12 334 LEU A N 1
ATOM 2618 C CA . LEU A 1 334 ? 31.246 14.008 -49.151 1.00 85.12 334 LEU A CA 1
ATOM 2619 C C . LEU A 1 334 ? 31.200 15.336 -48.389 1.00 85.12 334 LEU A C 1
ATOM 2621 O O . LEU A 1 334 ? 31.810 15.460 -47.322 1.00 85.12 334 LEU A O 1
ATOM 2625 N N . SER A 1 335 ? 30.456 16.308 -48.913 1.00 87.25 335 SER A N 1
ATOM 2626 C CA . SER A 1 335 ? 30.158 17.568 -48.232 1.00 87.25 335 SER A CA 1
ATOM 2627 C C . SER A 1 335 ? 28.690 17.954 -48.389 1.00 87.25 335 SER A C 1
ATOM 2629 O O . SER A 1 335 ? 28.073 17.740 -49.430 1.00 87.25 335 SER A O 1
ATOM 2631 N N . PHE A 1 336 ? 28.128 18.544 -47.335 1.00 87.69 336 PHE A N 1
ATOM 2632 C CA . PHE A 1 336 ? 26.788 19.115 -47.380 1.00 87.69 336 PHE A CA 1
ATOM 2633 C C . PHE A 1 336 ? 26.825 20.478 -48.072 1.00 87.69 336 PHE A C 1
ATOM 2635 O O . PHE A 1 336 ? 27.567 21.367 -47.653 1.00 87.69 336 PHE A O 1
ATOM 2642 N N . VAL A 1 337 ? 26.019 20.634 -49.123 1.00 85.94 337 VAL A N 1
ATOM 2643 C CA . VAL A 1 337 ? 25.956 21.853 -49.955 1.00 85.94 337 VAL A CA 1
ATOM 2644 C C . VAL A 1 337 ? 24.723 22.716 -49.668 1.00 85.94 337 VAL A C 1
ATOM 2646 O O . VAL A 1 337 ? 24.588 23.811 -50.212 1.00 85.94 337 VAL A O 1
ATOM 2649 N N . ASP A 1 338 ? 23.813 22.237 -48.820 1.00 84.19 338 ASP A N 1
ATOM 2650 C CA . ASP A 1 338 ? 22.613 22.976 -48.435 1.00 84.19 338 ASP A CA 1
ATOM 2651 C C . ASP A 1 338 ? 22.886 24.072 -47.386 1.00 84.19 338 ASP A C 1
ATOM 2653 O O . ASP A 1 338 ? 23.984 24.224 -46.849 1.00 84.19 338 ASP A O 1
ATOM 2657 N N . LYS A 1 339 ? 21.846 24.859 -47.080 1.00 84.50 339 LYS A N 1
ATOM 2658 C CA . LYS A 1 339 ? 21.916 25.968 -46.113 1.00 84.50 339 LYS A CA 1
ATOM 2659 C C . LYS A 1 339 ? 22.043 25.509 -44.655 1.00 84.50 339 LYS A C 1
ATOM 2661 O O . LYS A 1 339 ? 22.386 26.329 -43.808 1.00 84.50 339 LYS A O 1
ATOM 2666 N N . CYS A 1 340 ? 21.726 24.250 -44.358 1.00 82.00 340 CYS A N 1
ATOM 2667 C CA . CYS A 1 340 ? 21.788 23.683 -43.010 1.00 82.00 340 CYS A CA 1
ATOM 2668 C C . CYS A 1 340 ? 23.210 23.212 -42.664 1.00 82.00 340 CYS A C 1
ATOM 2670 O O . CYS A 1 340 ? 23.582 23.161 -41.491 1.00 82.00 340 CYS A O 1
ATOM 2672 N N . GLY A 1 341 ? 24.029 22.918 -43.678 1.00 85.88 341 GLY A N 1
ATOM 2673 C CA . GLY A 1 341 ? 25.414 22.505 -43.502 1.00 85.88 341 GLY A CA 1
ATOM 2674 C C . GLY A 1 341 ? 25.511 21.163 -42.760 1.00 85.88 341 GLY A C 1
ATOM 2675 O O . GLY A 1 341 ? 24.737 20.250 -43.042 1.00 85.88 341 GLY A O 1
ATOM 2676 N N . PRO A 1 342 ? 26.458 20.983 -41.823 1.00 86.44 342 PRO A N 1
ATOM 2677 C CA . PRO A 1 342 ? 26.611 19.719 -41.100 1.00 86.44 342 PRO A CA 1
ATOM 2678 C C . PRO A 1 342 ? 25.559 19.500 -40.001 1.00 86.44 342 PRO A C 1
ATOM 2680 O O . PRO A 1 342 ? 25.486 18.403 -39.452 1.00 86.44 342 PRO A O 1
ATOM 2683 N N . VAL A 1 343 ? 24.754 20.510 -39.649 1.00 89.75 343 VAL A N 1
ATOM 2684 C CA . VAL A 1 343 ? 23.740 20.382 -38.593 1.00 89.75 343 VAL A CA 1
ATOM 2685 C C . VAL A 1 343 ? 22.482 19.735 -39.167 1.00 89.75 343 VAL A C 1
ATOM 2687 O O . VAL A 1 343 ? 21.883 20.246 -40.114 1.00 89.75 343 VAL A O 1
ATOM 2690 N N . ARG A 1 344 ? 22.078 18.602 -38.588 1.00 87.62 344 ARG A N 1
ATOM 2691 C CA . ARG A 1 344 ? 20.918 17.805 -39.000 1.00 87.62 344 ARG A CA 1
ATOM 2692 C C . ARG A 1 344 ? 19.972 17.616 -37.830 1.00 87.62 344 ARG A C 1
ATOM 2694 O O . ARG A 1 344 ? 20.416 17.361 -36.717 1.00 87.62 344 ARG A O 1
ATOM 2701 N N . LYS A 1 345 ? 18.676 17.744 -38.091 1.00 88.25 345 LYS A N 1
ATOM 2702 C CA . LYS A 1 345 ? 17.614 17.503 -37.118 1.00 88.25 345 LYS A CA 1
ATOM 2703 C C . LYS A 1 345 ? 16.871 16.242 -37.536 1.00 88.25 345 LYS A C 1
ATOM 2705 O O . LYS A 1 345 ? 16.510 16.143 -38.708 1.00 88.25 345 LYS A O 1
ATOM 2710 N N . VAL A 1 346 ? 16.735 15.299 -36.606 1.00 84.12 346 VAL A N 1
ATOM 2711 C CA . VAL A 1 346 ? 16.036 14.019 -36.820 1.00 84.12 346 VAL A CA 1
ATOM 2712 C C . VAL A 1 346 ? 14.537 14.223 -36.913 1.00 84.12 346 VAL A C 1
ATOM 2714 O O . VAL A 1 346 ? 14.026 15.066 -36.138 1.00 84.12 346 VAL A O 1
#

Sequence (346 aa):
MDEDSWCQMLRKKSAKAPACIEVLRNSQGNDLAIDGDVPFEKVIAAGYNHPREIIAVIRPQNATTCSTSLLDKRYIVKDDDLEMAMEIYHLPGSKDHPRAKLIYKKLKKPSSCNSINGLYIFQLSEETSMFTKSGVYSFIFSVRCRDSTVIKHESRITVRPNSNTRHWQLSCDADWSADNAVVDIRLGMPVRCLAARSHDLYGNGIPFLDVHKAVITILGGDDILAQVKDIKVDLSTDLLTLYIRDFLFKTNKLDRVRPNYEAMLKISLSDSELSHPCKVKPGLPSTINMDMSLAWEKNLTPGEVIDDALLEVLDHCGNHVEEGMELIVNTVGLSFVDKCGPVRKV

Organism: Aegilops tauschii subsp. strangulata (NCBI:txid200361)

Foldseek 3Di:
DDPVVVVVVVVVVQQLDFDAKDWDAPLLDCLQVWPHGAPWPEEAAFQDDDTQKIKMFTFGNNDDPDPDSHDPLVGGDADQPKKKKKWKWFQAPDPPDRDTDTPDIDIFGWDDGNNRTRMGIDGDDPPGGPRRGFGKIKIKMWIQDPVRDIHIDITMYGYDYDPVQKDKFKDLPPPPVDGQDAAEAEAPDWSAKIKMFIHGPSRYTDADDFQAFKKKFKADDPDTFWIDTRFDWDADPVRGMIITGGDHTAGQRQQVNPDQQWIWIWIDTPVDIHIGIHHYFYHPWDDKDKDPVVPVVDPDDPPDDDPDIDIQTHHPRNYGHHFQDKDQADDDPDWDPDPCGRIDTD

Secondary structure (DSSP, 8-state):
--HHHHHHHHHHHHHTSEEEEEEPPGGG-GGG--SS---TTSEEETT----SEEEEEEEETT------SS--GGG----TT--EEEEEEEEESSSS--PPEEEEEEEE--EEETTEEEEEEEE--SSS-TT-S-EEEEEEEEEE-TTS-EEEEEEEEEEEP-GGG-EEEEESSS--SSTT--EEEETTS-EEEEEEEEE-TT-PBPPP---TT-EEEEEETTEEEEEE-S--EEE-TTS-EEEEEEE----S-GGGGTTTTEEEEEEE-SS-EEEEEEEEE---EEEEEEE-TTTTTS-PPTT---S--EEEEEETTSPBPPTT-EEE---SS----STTTTEEE-

Radius of gyration: 36.39 Å; chains: 1; bounding box: 72×45×127 Å